Protein AF-A0A7C3QKQ0-F1 (afdb_monomer_lite)

pLDDT: mean 84.31, std 13.66, range [41.12, 98.0]

Sequence (196 aa):
GLTSPMLDPVFRLRPLGSLIRLLTHPLVGAPVFIVNMWFWHVPAIYDIAVTNASVHYVMHISFLASGLMFWWTLAGPVRGLHPLGTGWRLFYIFFTGFPMMILAFALVATPSVLYDYYEQQPRLWGISAQTDQQIGGALMGTLGELTMFIPFTLLFMRLTSEEEERADQAIEQPPPSVPRNGATPEDARARSERHV

Structure (mmCIF, N/CA/C/O backbone):
data_AF-A0A7C3QKQ0-F1
#
_entry.id   AF-A0A7C3QKQ0-F1
#
loop_
_atom_site.group_PDB
_atom_site.id
_atom_site.type_symbol
_atom_site.label_atom_id
_atom_site.label_alt_id
_atom_site.label_comp_id
_atom_site.label_asym_id
_atom_site.label_entity_id
_atom_site.label_seq_id
_atom_site.pdbx_PDB_ins_code
_atom_site.Cartn_x
_atom_site.Cartn_y
_atom_site.Cartn_z
_atom_site.occupancy
_atom_site.B_iso_or_equiv
_atom_site.auth_seq_id
_atom_site.auth_comp_id
_atom_site.auth_asym_id
_atom_site.auth_atom_id
_atom_site.pdbx_PDB_model_num
ATOM 1 N N . GLY A 1 1 ? 20.588 -12.866 -11.254 1.00 41.12 1 GLY A N 1
ATOM 2 C CA . GLY A 1 1 ? 19.520 -12.882 -12.270 1.00 41.12 1 GLY A CA 1
ATOM 3 C C . GLY A 1 1 ? 19.160 -14.318 -12.551 1.00 41.12 1 GLY A C 1
ATOM 4 O O . GLY A 1 1 ? 20.021 -15.049 -13.016 1.00 41.12 1 GLY A O 1
ATOM 5 N N . LEU A 1 2 ? 17.954 -14.743 -12.179 1.00 47.84 2 LEU A N 1
ATOM 6 C CA . LEU A 1 2 ? 17.489 -16.115 -12.394 1.00 47.84 2 LEU A CA 1
ATOM 7 C C . LEU A 1 2 ? 17.256 -16.322 -13.895 1.00 47.84 2 LEU A C 1
ATOM 9 O O . LEU A 1 2 ? 16.504 -15.577 -14.520 1.00 47.84 2 LEU A O 1
ATOM 13 N N . THR A 1 3 ? 17.982 -17.264 -14.487 1.00 58.50 3 THR A N 1
ATOM 14 C CA . THR A 1 3 ? 17.969 -17.537 -15.923 1.00 58.50 3 THR A CA 1
ATOM 15 C C . THR A 1 3 ? 16.652 -18.205 -16.343 1.00 58.50 3 THR A C 1
ATOM 17 O O . THR A 1 3 ? 16.121 -19.076 -15.655 1.00 58.50 3 THR A O 1
ATOM 20 N N . SER A 1 4 ? 16.139 -17.804 -17.512 1.00 61.97 4 SER A N 1
ATOM 21 C CA . SER A 1 4 ? 14.900 -18.285 -18.145 1.00 61.97 4 SER A CA 1
ATOM 22 C C . SER A 1 4 ? 14.661 -19.808 -18.207 1.00 61.97 4 SER A C 1
ATOM 24 O O . SER A 1 4 ? 13.487 -20.171 -18.190 1.00 61.97 4 SER A O 1
ATOM 26 N N . PRO A 1 5 ? 15.659 -20.722 -18.226 1.00 62.44 5 PRO A N 1
ATOM 27 C CA . PRO A 1 5 ? 15.373 -22.153 -18.383 1.00 62.44 5 PRO A CA 1
ATOM 28 C C . PRO A 1 5 ? 14.648 -22.804 -17.195 1.00 62.44 5 PRO A C 1
ATOM 30 O O . PRO A 1 5 ? 14.068 -23.875 -17.346 1.00 62.44 5 PRO A O 1
ATOM 33 N N . MET A 1 6 ? 14.675 -22.196 -16.002 1.00 57.16 6 MET A N 1
ATOM 34 C CA . MET A 1 6 ? 14.073 -22.801 -14.801 1.00 57.16 6 MET A CA 1
ATOM 35 C C . MET A 1 6 ? 12.563 -22.568 -14.664 1.00 57.16 6 MET A C 1
ATOM 37 O O . MET A 1 6 ? 11.911 -23.291 -13.915 1.00 57.16 6 MET A O 1
ATOM 41 N N . LEU A 1 7 ? 11.991 -21.589 -15.373 1.00 57.31 7 LEU A N 1
ATOM 42 C CA . LEU A 1 7 ? 10.554 -21.288 -15.294 1.00 57.31 7 LEU A CA 1
ATOM 43 C C . LEU A 1 7 ? 9.716 -22.076 -16.318 1.00 57.31 7 LEU A C 1
ATOM 45 O O . LEU A 1 7 ? 8.505 -22.209 -16.141 1.00 57.31 7 LEU A O 1
ATOM 49 N N . ASP A 1 8 ? 10.350 -22.663 -17.336 1.00 57.72 8 ASP A N 1
ATOM 50 C CA . ASP A 1 8 ? 9.696 -23.455 -18.389 1.00 57.72 8 ASP A CA 1
ATOM 51 C C . ASP A 1 8 ? 8.865 -24.667 -17.906 1.00 57.72 8 ASP A C 1
ATOM 53 O O . ASP A 1 8 ? 7.833 -24.956 -18.523 1.00 57.72 8 ASP A O 1
ATOM 57 N N . PRO A 1 9 ? 9.207 -25.381 -16.810 1.00 57.91 9 PRO A N 1
ATOM 58 C CA . PRO A 1 9 ? 8.390 -26.504 -16.346 1.00 57.91 9 PRO A CA 1
ATOM 59 C C . PRO A 1 9 ? 7.037 -26.061 -15.774 1.00 57.91 9 PRO A C 1
ATOM 61 O O . PRO A 1 9 ? 6.039 -26.761 -15.946 1.00 57.91 9 PRO A O 1
ATOM 64 N N . VAL A 1 10 ? 6.979 -24.892 -15.122 1.00 55.56 10 VAL A N 1
ATOM 65 C CA . VAL A 1 10 ? 5.779 -24.400 -14.416 1.00 55.56 10 VAL A CA 1
ATOM 66 C C . VAL A 1 10 ? 4.699 -23.934 -15.400 1.00 55.56 10 VAL A C 1
ATOM 68 O O . VAL A 1 10 ? 3.507 -24.094 -15.139 1.00 55.56 10 VAL A O 1
ATOM 71 N N . PHE A 1 11 ? 5.089 -23.452 -16.583 1.00 54.22 11 PHE A N 1
ATOM 72 C CA . PHE A 1 11 ? 4.156 -23.016 -17.629 1.00 54.22 11 PHE A CA 1
ATOM 73 C C . PHE A 1 11 ? 3.626 -24.150 -18.528 1.00 54.22 11 PHE A C 1
ATOM 75 O O . PHE A 1 11 ? 2.793 -23.891 -19.400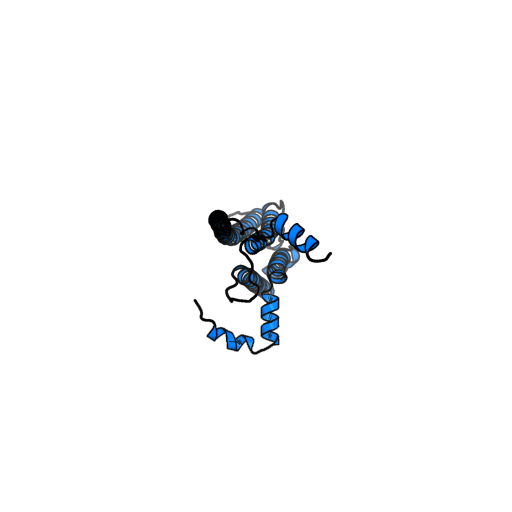 1.00 54.22 11 PHE A O 1
ATOM 82 N N . ARG A 1 12 ? 4.040 -25.413 -18.322 1.00 58.53 12 ARG A N 1
ATOM 83 C CA . ARG A 1 12 ? 3.541 -26.564 -19.108 1.00 58.53 12 ARG A CA 1
ATOM 84 C C . ARG A 1 12 ? 2.087 -26.942 -18.813 1.00 58.53 12 ARG A C 1
ATOM 86 O O . ARG A 1 12 ? 1.446 -27.566 -19.658 1.00 58.53 12 ARG A O 1
ATOM 93 N N . LEU A 1 13 ? 1.534 -26.548 -17.665 1.00 63.59 13 LEU A N 1
ATOM 94 C CA . LEU A 1 13 ? 0.110 -26.718 -17.374 1.00 63.59 13 LEU A CA 1
ATOM 95 C C . LEU A 1 13 ? -0.660 -25.494 -17.886 1.00 63.59 13 LEU A C 1
ATOM 97 O O . LEU A 1 13 ? -0.661 -24.435 -17.262 1.00 63.59 13 LEU A O 1
ATOM 101 N N . ARG A 1 14 ? -1.350 -25.648 -19.025 1.00 63.50 14 ARG A N 1
ATOM 102 C CA . ARG A 1 14 ? -2.178 -24.601 -19.659 1.00 63.50 14 ARG A CA 1
ATOM 103 C C . ARG A 1 14 ? -3.085 -23.807 -18.696 1.00 63.50 14 ARG A C 1
ATOM 105 O O . ARG A 1 14 ? -3.076 -22.583 -18.809 1.00 63.50 14 ARG A O 1
ATOM 112 N N . PRO A 1 15 ? -3.832 -24.418 -17.750 1.00 71.25 15 PRO A N 1
ATOM 113 C CA . PRO A 1 15 ? -4.662 -23.640 -16.827 1.00 71.25 15 PRO A CA 1
ATOM 114 C C . PRO A 1 15 ? -3.829 -22.816 -15.836 1.00 71.25 15 PRO A C 1
ATOM 116 O O . PRO A 1 15 ? -4.187 -21.679 -15.542 1.00 71.25 15 PRO A O 1
ATOM 119 N N . LEU A 1 16 ? -2.690 -23.345 -15.378 1.00 71.50 16 LEU A N 1
ATOM 120 C CA . LEU A 1 16 ? -1.793 -22.650 -14.455 1.00 71.50 16 LEU A CA 1
ATOM 121 C C . LEU A 1 16 ? -1.131 -21.444 -15.135 1.00 71.50 16 LEU A C 1
ATOM 123 O O . LEU A 1 16 ? -1.083 -20.362 -14.559 1.00 71.50 16 LEU A O 1
ATOM 127 N N . GLY A 1 17 ? -0.708 -21.594 -16.394 1.00 70.56 17 GLY A N 1
ATOM 128 C CA . GLY A 1 17 ? -0.167 -20.489 -17.188 1.00 70.56 17 GLY A CA 1
ATOM 129 C C . GLY A 1 17 ? -1.183 -19.370 -17.443 1.00 70.56 17 GLY A C 1
ATOM 130 O O . GLY A 1 17 ? -0.832 -18.195 -17.341 1.00 70.56 17 GLY A O 1
ATOM 131 N N . SER A 1 18 ? -2.445 -19.712 -17.726 1.00 71.50 18 SER A N 1
ATOM 132 C CA . SER A 1 18 ? -3.524 -18.727 -17.895 1.00 71.50 18 SER A CA 1
ATOM 133 C C . SER A 1 18 ? -3.879 -18.014 -16.590 1.00 71.50 18 SER A C 1
ATOM 135 O O . SER A 1 18 ? -4.059 -16.798 -16.597 1.00 71.50 18 SER A O 1
ATOM 137 N N . LEU A 1 19 ? -3.936 -18.746 -15.472 1.00 75.81 19 LEU A N 1
ATOM 138 C CA . LEU A 1 19 ? -4.197 -18.166 -14.156 1.00 75.81 19 LEU A CA 1
ATOM 139 C C . LEU A 1 19 ? -3.080 -17.205 -13.742 1.00 75.81 19 LEU A C 1
ATOM 141 O O . LEU A 1 19 ? -3.366 -16.089 -13.326 1.00 75.81 19 LEU A O 1
ATOM 145 N N . ILE A 1 20 ? -1.816 -17.599 -13.926 1.00 75.31 20 ILE A N 1
ATOM 146 C CA . ILE A 1 20 ? -0.668 -16.722 -13.668 1.00 75.31 20 ILE A CA 1
ATOM 147 C C . ILE A 1 20 ? -0.782 -15.462 -14.527 1.00 75.31 20 ILE A C 1
ATOM 149 O O . ILE A 1 20 ? -0.730 -14.369 -13.983 1.00 75.31 20 ILE A O 1
ATOM 153 N N . ARG A 1 21 ? -1.030 -15.585 -15.839 1.00 74.25 21 ARG A N 1
ATOM 154 C CA . ARG A 1 21 ? -1.189 -14.419 -16.727 1.00 74.25 21 ARG A CA 1
ATOM 155 C C . ARG A 1 21 ? -2.277 -13.459 -16.252 1.00 74.25 21 ARG A C 1
ATOM 157 O O . ARG A 1 21 ? -2.019 -12.261 -16.202 1.00 74.25 21 ARG A O 1
ATOM 164 N N . LEU A 1 22 ? -3.443 -13.980 -15.869 1.00 77.56 22 LEU A N 1
ATOM 165 C CA . LEU A 1 22 ? -4.549 -13.176 -15.347 1.00 77.56 22 LEU A CA 1
ATOM 166 C C . LEU A 1 22 ? -4.176 -12.475 -14.034 1.00 77.56 22 LEU A C 1
ATOM 168 O O . LEU A 1 22 ? -4.386 -11.272 -13.906 1.00 77.56 22 LEU A O 1
ATOM 172 N N . LEU A 1 23 ? -3.599 -13.207 -13.077 1.00 76.19 23 LEU A N 1
ATOM 173 C CA . LEU A 1 23 ? -3.211 -12.658 -11.773 1.00 76.19 23 LEU A CA 1
ATOM 174 C C . LEU A 1 23 ? -2.053 -11.656 -11.876 1.00 76.19 23 LEU A C 1
ATOM 176 O O . LEU A 1 23 ? -1.928 -10.773 -11.034 1.00 76.19 23 LEU A O 1
ATOM 180 N N . THR A 1 24 ? -1.229 -11.769 -12.917 1.00 74.88 24 THR A N 1
ATOM 181 C CA . THR A 1 24 ? -0.138 -10.828 -13.212 1.00 74.88 24 THR A CA 1
ATOM 182 C C . THR A 1 24 ? -0.553 -9.692 -14.148 1.00 74.88 24 THR A C 1
ATOM 184 O O . THR A 1 24 ? 0.296 -8.916 -14.585 1.00 74.88 24 THR A O 1
ATOM 187 N N . HIS A 1 25 ? -1.837 -9.602 -14.507 1.00 80.12 25 HIS A N 1
ATOM 188 C CA . HIS A 1 25 ? -2.319 -8.560 -15.400 1.00 80.12 25 HIS A CA 1
ATOM 189 C C . HIS A 1 25 ? -2.466 -7.229 -14.640 1.00 80.12 25 HIS A C 1
ATOM 191 O O . HIS A 1 25 ? -3.093 -7.200 -13.577 1.00 80.12 25 HIS A O 1
ATOM 197 N N . PRO A 1 26 ? -1.989 -6.096 -15.189 1.00 75.88 26 PRO A N 1
ATOM 198 C CA . PRO A 1 26 ? -2.042 -4.804 -14.500 1.00 75.88 26 PRO A CA 1
ATOM 199 C C . PRO A 1 26 ? -3.451 -4.346 -14.146 1.00 75.88 26 PRO A C 1
ATOM 201 O O . PRO A 1 26 ? -3.682 -3.835 -13.058 1.00 75.88 26 PRO A O 1
ATOM 204 N N . LEU A 1 27 ? -4.430 -4.614 -15.007 1.00 83.56 27 LEU A N 1
ATOM 205 C CA . LEU A 1 27 ? -5.831 -4.286 -14.712 1.00 83.56 27 LEU A CA 1
ATOM 206 C C . LEU A 1 27 ? -6.461 -5.148 -13.602 1.00 83.56 27 LEU A C 1
ATOM 208 O O . LEU A 1 27 ? -7.604 -4.907 -13.236 1.00 83.56 27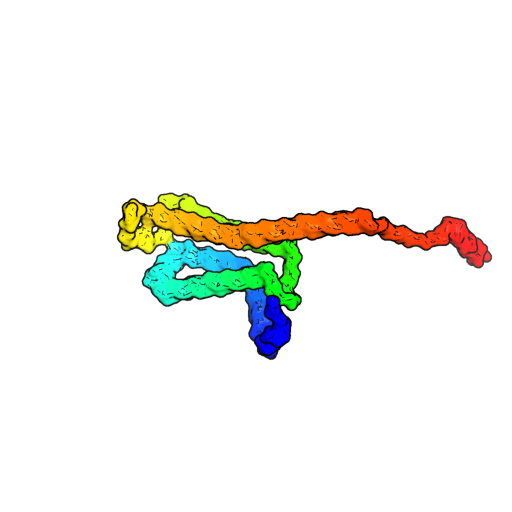 LEU A O 1
ATOM 212 N N . VAL A 1 28 ? -5.747 -6.149 -13.081 1.00 87.06 28 VAL A N 1
ATOM 213 C CA . VAL A 1 28 ? -6.219 -7.025 -12.001 1.00 87.06 28 VAL A CA 1
ATOM 214 C C . VAL A 1 28 ? -5.451 -6.746 -10.711 1.00 87.06 28 VAL A C 1
ATOM 216 O O . VAL A 1 28 ? -6.074 -6.570 -9.668 1.00 87.06 28 VAL A O 1
ATOM 219 N N . GLY A 1 29 ? -4.118 -6.647 -10.774 1.00 89.12 29 GLY A N 1
ATOM 220 C CA . GLY A 1 29 ? -3.262 -6.513 -9.590 1.00 89.12 29 GLY A CA 1
ATOM 221 C C . GLY A 1 29 ? -3.617 -5.323 -8.691 1.00 89.12 29 GLY A C 1
ATOM 222 O O . GLY A 1 29 ? -3.895 -5.513 -7.508 1.00 89.12 29 GLY A O 1
ATOM 223 N N . ALA A 1 30 ? -3.645 -4.105 -9.243 1.00 92.00 30 ALA A N 1
ATOM 224 C CA . ALA A 1 30 ? -3.924 -2.896 -8.465 1.00 92.00 30 ALA A CA 1
ATOM 225 C C . ALA A 1 30 ? -5.357 -2.856 -7.912 1.00 92.00 30 ALA A C 1
ATOM 227 O O . ALA A 1 30 ? -5.500 -2.655 -6.706 1.00 92.00 30 ALA A O 1
ATOM 228 N N . PRO A 1 31 ? -6.419 -3.101 -8.708 1.00 94.31 31 PRO A N 1
ATOM 229 C CA . PRO A 1 31 ? -7.778 -3.127 -8.169 1.00 94.31 31 PRO A CA 1
ATOM 230 C C . PRO A 1 31 ? -7.970 -4.166 -7.065 1.00 94.31 31 PRO A C 1
ATOM 232 O O . PRO A 1 31 ? -8.588 -3.855 -6.051 1.00 94.31 31 PRO A O 1
ATOM 235 N N . VAL A 1 32 ? -7.406 -5.371 -7.215 1.00 95.50 32 VAL A N 1
ATOM 236 C CA . VAL A 1 32 ? -7.477 -6.409 -6.174 1.00 95.50 32 VAL A CA 1
ATOM 237 C C . VAL A 1 32 ? -6.783 -5.946 -4.896 1.00 95.50 32 VAL A C 1
ATOM 239 O O . VAL A 1 32 ? -7.340 -6.120 -3.816 1.00 95.50 32 VAL A O 1
ATOM 242 N N . PHE A 1 33 ? -5.606 -5.325 -5.000 1.00 95.50 33 PHE A N 1
ATOM 243 C CA . PHE A 1 33 ? -4.897 -4.780 -3.843 1.00 95.50 33 PHE A CA 1
ATOM 244 C C . PHE A 1 33 ? -5.694 -3.679 -3.134 1.00 95.50 33 PHE A C 1
ATOM 246 O O . PHE A 1 33 ? -5.884 -3.756 -1.921 1.00 95.50 33 PHE A O 1
ATOM 253 N N . ILE A 1 34 ? -6.222 -2.707 -3.885 1.00 96.50 34 ILE A N 1
ATOM 254 C CA . ILE A 1 34 ? -7.028 -1.604 -3.341 1.00 96.50 34 ILE A CA 1
ATOM 255 C C . ILE A 1 34 ? -8.277 -2.150 -2.645 1.00 96.50 34 ILE A C 1
ATOM 257 O O . ILE A 1 34 ? -8.520 -1.840 -1.482 1.00 96.50 34 ILE A O 1
ATOM 261 N N . VAL A 1 35 ? -9.059 -2.990 -3.330 1.00 97.44 35 VAL A N 1
ATOM 262 C CA . VAL A 1 35 ? -10.302 -3.548 -2.779 1.00 97.44 35 VAL A CA 1
ATOM 263 C C . VAL A 1 35 ? -10.017 -4.370 -1.530 1.00 97.44 35 VAL A C 1
ATOM 265 O O . VAL A 1 35 ? -10.727 -4.221 -0.540 1.00 97.44 35 VAL A O 1
ATOM 268 N N . ASN A 1 36 ? -8.972 -5.199 -1.546 1.00 97.88 36 ASN A N 1
ATOM 269 C CA . ASN A 1 36 ? -8.602 -6.006 -0.391 1.00 97.88 36 ASN A CA 1
ATOM 270 C C . ASN A 1 36 ? -8.211 -5.130 0.809 1.00 97.88 36 ASN A C 1
ATOM 272 O O . ASN A 1 36 ? -8.670 -5.374 1.920 1.00 97.88 36 ASN A O 1
ATOM 276 N N . MET A 1 37 ? -7.420 -4.076 0.587 1.00 96.62 37 MET A N 1
ATOM 277 C CA . MET A 1 37 ? -7.056 -3.133 1.647 1.00 96.62 37 MET A CA 1
ATOM 278 C C . MET A 1 37 ? -8.280 -2.449 2.245 1.00 96.62 37 MET A C 1
ATOM 280 O O . MET A 1 37 ? -8.445 -2.452 3.459 1.00 96.62 37 MET A O 1
ATOM 284 N N . TRP A 1 38 ? -9.182 -1.933 1.417 1.00 97.38 38 TRP A N 1
ATOM 285 C CA . TRP A 1 38 ? -10.398 -1.279 1.901 1.00 97.38 38 TRP A CA 1
ATOM 286 C C . TRP A 1 38 ? -11.350 -2.243 2.612 1.00 97.38 38 TRP A C 1
ATOM 288 O O . TRP A 1 38 ? -11.907 -1.893 3.649 1.00 97.38 38 TRP A O 1
ATOM 298 N N . PHE A 1 39 ? -11.507 -3.462 2.094 1.00 97.94 39 PHE A N 1
ATOM 299 C CA . PHE A 1 39 ? -12.384 -4.484 2.663 1.00 97.94 39 PHE A CA 1
ATOM 300 C C . PHE A 1 39 ? -12.052 -4.778 4.131 1.00 97.94 39 PHE A C 1
ATOM 302 O O . PHE A 1 39 ? -12.938 -4.737 4.981 1.00 97.94 39 PHE A O 1
ATOM 309 N N . TRP A 1 40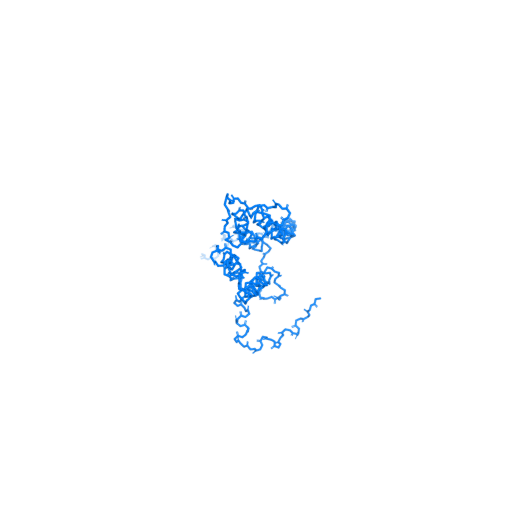 ? -10.777 -5.012 4.447 1.00 97.44 40 TRP A N 1
ATOM 310 C CA . TRP A 1 40 ? -10.354 -5.338 5.813 1.00 97.44 40 TRP A CA 1
ATOM 311 C C . TRP A 1 40 ? -10.379 -4.153 6.782 1.00 97.44 40 TRP A C 1
ATOM 313 O O . TRP A 1 40 ? -10.310 -4.370 7.985 1.00 97.44 40 TRP A O 1
ATOM 323 N N . HIS A 1 41 ? -10.511 -2.925 6.278 1.00 95.75 41 HIS A N 1
ATOM 324 C CA . HIS A 1 41 ? -10.618 -1.710 7.091 1.00 95.75 41 HIS A CA 1
ATOM 325 C C . HIS A 1 41 ? -12.061 -1.215 7.243 1.00 95.75 41 HIS A C 1
ATOM 327 O O . HIS A 1 41 ? -12.302 -0.165 7.836 1.00 95.75 41 HIS A O 1
ATOM 333 N N . VAL A 1 42 ? -13.047 -1.966 6.743 1.00 95.94 42 VAL A N 1
ATOM 334 C CA . VAL A 1 42 ? -14.443 -1.750 7.130 1.00 95.94 42 VAL A CA 1
ATOM 335 C C . VAL A 1 42 ? -14.587 -2.132 8.610 1.00 95.94 42 VAL A C 1
ATOM 337 O O . VAL A 1 42 ? -14.276 -3.278 8.939 1.00 95.94 42 VAL A O 1
ATOM 340 N N . PRO A 1 43 ? -15.104 -1.248 9.488 1.00 93.81 43 PRO A N 1
ATOM 341 C CA . PRO A 1 43 ? -15.181 -1.475 10.934 1.00 93.81 43 PRO A CA 1
ATOM 342 C C . PRO A 1 43 ? -15.653 -2.868 11.359 1.00 93.81 43 PRO A C 1
ATOM 344 O O . PRO A 1 43 ? -14.916 -3.614 11.994 1.00 93.81 43 PRO A O 1
ATOM 347 N N . ALA A 1 44 ? -16.837 -3.274 10.891 1.00 93.81 44 ALA A N 1
ATOM 348 C CA . ALA A 1 44 ? -17.421 -4.567 11.235 1.00 93.81 44 ALA A CA 1
ATOM 349 C C . ALA A 1 44 ? -16.566 -5.765 10.780 1.00 93.81 44 ALA A C 1
ATOM 351 O O . ALA A 1 44 ? -16.561 -6.805 11.432 1.00 93.81 44 ALA A O 1
ATOM 352 N N . ILE A 1 45 ? -15.848 -5.641 9.660 1.00 95.69 45 ILE A N 1
ATOM 353 C CA . ILE A 1 45 ? -14.992 -6.710 9.127 1.00 95.69 45 ILE A CA 1
ATOM 354 C C . ILE A 1 45 ? -13.692 -6.773 9.924 1.00 95.69 45 ILE A C 1
ATOM 356 O O . ILE A 1 45 ? -13.257 -7.865 10.296 1.00 95.69 45 ILE A O 1
ATOM 360 N N . TYR A 1 46 ? -13.108 -5.612 10.217 1.00 94.75 46 TYR A N 1
ATOM 361 C CA . TYR A 1 46 ? -11.912 -5.497 11.038 1.00 94.75 46 TYR A CA 1
ATOM 362 C C . TYR A 1 46 ? -12.136 -6.097 12.428 1.00 94.75 46 TYR A C 1
ATOM 364 O O . TYR A 1 46 ? -11.352 -6.948 12.844 1.00 94.75 46 TYR A O 1
ATOM 372 N N . ASP A 1 47 ? -13.235 -5.744 13.103 1.00 94.12 47 ASP A N 1
ATOM 373 C CA . ASP A 1 47 ? -13.552 -6.244 14.447 1.00 94.12 47 ASP A CA 1
ATOM 374 C C . ASP A 1 47 ? -13.694 -7.776 14.477 1.00 94.12 47 ASP A C 1
ATOM 376 O O . ASP A 1 47 ? -13.155 -8.445 15.365 1.00 94.12 47 ASP A O 1
ATOM 380 N N . ILE A 1 48 ? -14.330 -8.375 13.462 1.00 94.94 48 ILE A N 1
ATOM 381 C CA . ILE A 1 48 ? -14.378 -9.841 13.310 1.00 94.94 48 ILE A CA 1
ATOM 382 C C . ILE A 1 48 ? -12.964 -10.407 13.129 1.00 94.94 48 ILE A C 1
ATOM 384 O O . ILE A 1 48 ? -12.614 -11.439 13.706 1.00 94.94 48 ILE A O 1
ATOM 388 N N . ALA A 1 49 ? -12.141 -9.743 12.322 1.00 94.94 49 ALA A N 1
ATOM 389 C CA . ALA A 1 49 ? -10.813 -10.219 11.983 1.00 94.94 49 ALA A CA 1
ATOM 390 C C . ALA A 1 49 ? -9.821 -10.130 13.150 1.00 94.94 49 ALA A C 1
ATOM 392 O O . ALA A 1 49 ? -8.928 -10.966 13.239 1.00 94.94 49 ALA A O 1
ATOM 393 N N . VAL A 1 50 ? -9.953 -9.160 14.055 1.00 93.62 50 VAL A N 1
ATOM 394 C CA . VAL A 1 50 ? -9.086 -9.049 15.245 1.00 93.62 50 VAL A CA 1
ATOM 395 C C . VAL A 1 50 ? -9.560 -9.905 16.417 1.00 93.62 50 VAL A C 1
ATOM 397 O O . VAL A 1 50 ? -8.745 -10.308 17.243 1.00 93.62 50 VAL A O 1
ATOM 400 N N . THR A 1 51 ? -10.847 -10.253 16.472 1.00 94.81 51 THR A N 1
ATOM 401 C CA . THR A 1 51 ? -11.399 -11.127 17.524 1.00 94.81 51 THR A CA 1
ATOM 402 C C . THR A 1 51 ? -11.324 -12.618 17.181 1.00 94.81 51 THR A C 1
ATOM 404 O O . THR A 1 51 ? -11.354 -13.458 18.082 1.00 94.81 51 THR A O 1
ATOM 407 N N . ASN A 1 52 ? -11.181 -12.978 15.900 1.00 95.81 52 ASN A N 1
ATOM 408 C CA . ASN A 1 52 ? -11.069 -14.363 15.444 1.00 95.81 52 ASN A CA 1
ATOM 409 C C . ASN A 1 52 ? -9.711 -14.641 14.780 1.00 95.81 52 ASN A C 1
ATOM 411 O O . ASN A 1 52 ? -9.441 -14.174 13.676 1.00 95.81 52 ASN A O 1
ATOM 415 N N . ALA A 1 53 ? -8.892 -15.497 15.401 1.00 95.81 53 ALA A N 1
ATOM 416 C CA . ALA A 1 53 ? -7.548 -15.823 14.916 1.00 95.81 53 ALA A CA 1
ATOM 417 C C . ALA A 1 53 ? -7.514 -16.388 13.482 1.00 95.81 53 ALA A C 1
ATOM 419 O O . ALA A 1 53 ? -6.619 -16.057 12.707 1.00 95.81 53 ALA A O 1
ATOM 420 N N . SER A 1 54 ? -8.484 -17.222 13.095 1.00 96.75 54 SER A N 1
ATOM 421 C CA . SER A 1 54 ? -8.531 -17.785 11.740 1.00 96.75 54 SER A CA 1
ATOM 422 C C . SER A 1 54 ? -8.822 -16.710 10.697 1.00 96.75 54 SER A C 1
ATOM 424 O O . SER A 1 54 ? -8.162 -16.672 9.659 1.00 96.75 54 SER A O 1
ATOM 426 N N . VAL A 1 55 ? -9.764 -15.807 10.984 1.00 97.12 55 VAL A N 1
ATOM 427 C CA . VAL A 1 55 ? -10.066 -14.667 10.104 1.00 97.12 55 VAL A CA 1
ATOM 428 C C . VAL A 1 55 ? -8.873 -13.711 10.051 1.00 97.12 55 VAL A C 1
ATOM 430 O O . VAL A 1 55 ? -8.516 -13.244 8.970 1.00 97.12 55 VAL A O 1
ATOM 433 N N . HIS A 1 56 ? -8.187 -13.510 11.178 1.00 96.81 56 HIS A N 1
ATOM 434 C CA . HIS A 1 56 ? -6.954 -12.731 11.243 1.00 96.81 56 HIS A CA 1
ATOM 435 C C . HIS A 1 56 ? -5.873 -13.265 10.294 1.00 96.81 56 HIS A C 1
ATOM 437 O O . HIS A 1 56 ? -5.240 -12.504 9.563 1.00 96.81 56 HIS A O 1
ATOM 443 N N . TYR A 1 57 ? -5.669 -14.585 10.255 1.00 97.44 57 TYR A N 1
ATOM 444 C CA . TYR A 1 57 ? -4.712 -15.187 9.324 1.00 97.44 57 TYR A CA 1
ATOM 445 C C . TYR A 1 57 ? -5.140 -15.033 7.866 1.00 97.44 57 TYR A C 1
ATOM 447 O O . TYR A 1 57 ? -4.297 -14.748 7.016 1.00 97.44 57 TYR A O 1
ATOM 455 N N . VAL A 1 58 ? -6.434 -15.175 7.568 1.00 98.00 58 VAL A N 1
ATOM 456 C CA . VAL A 1 58 ? -6.962 -14.952 6.213 1.00 98.00 58 VAL A CA 1
ATOM 457 C C . VAL A 1 58 ? -6.712 -13.513 5.762 1.00 98.00 58 VAL A C 1
ATOM 459 O O . VAL A 1 58 ? -6.272 -13.302 4.630 1.00 98.00 58 VAL A O 1
ATOM 462 N N . MET A 1 59 ? -6.905 -12.539 6.651 1.00 97.75 59 MET A N 1
ATOM 463 C CA . MET A 1 59 ? -6.586 -11.136 6.397 1.00 97.75 59 MET A CA 1
ATOM 464 C C . MET A 1 59 ? -5.117 -10.957 5.998 1.00 97.75 59 MET A C 1
ATOM 466 O O . MET A 1 59 ? -4.845 -10.487 4.892 1.00 97.75 59 MET A O 1
ATOM 470 N N . HIS A 1 60 ? -4.168 -11.433 6.809 1.00 97.19 60 HIS A N 1
ATOM 471 C CA . HIS A 1 60 ? -2.734 -11.327 6.490 1.00 97.19 60 HIS A CA 1
ATOM 472 C C . HIS A 1 60 ? -2.340 -12.056 5.202 1.00 97.19 60 HIS A C 1
ATOM 474 O O . HIS A 1 60 ? -1.594 -11.512 4.386 1.00 97.19 60 HIS A O 1
ATOM 480 N N . ILE A 1 61 ? -2.861 -13.265 4.978 1.00 97.81 61 ILE A N 1
ATOM 481 C CA . ILE A 1 61 ? -2.595 -14.030 3.751 1.00 97.81 61 ILE A CA 1
ATOM 482 C C . ILE A 1 61 ? -3.122 -13.273 2.529 1.00 97.81 61 ILE A C 1
ATOM 484 O O . ILE A 1 61 ? -2.437 -13.208 1.508 1.00 97.81 61 ILE A O 1
ATOM 488 N N . SER A 1 62 ? -4.305 -12.663 2.626 1.00 97.44 62 SER A N 1
ATOM 489 C CA . SER A 1 62 ? -4.874 -11.878 1.530 1.00 97.44 62 SER A CA 1
ATOM 490 C C . SER A 1 62 ? -4.057 -10.614 1.240 1.00 97.44 62 SER A C 1
ATOM 492 O O . SER A 1 62 ? -3.825 -10.297 0.070 1.00 97.44 62 SER A O 1
ATOM 494 N N . PHE A 1 63 ? -3.558 -9.916 2.270 1.00 96.56 63 PHE A N 1
ATOM 495 C CA . PHE A 1 63 ? -2.664 -8.765 2.110 1.00 96.56 63 PHE A CA 1
ATOM 496 C C . PHE A 1 63 ? -1.369 -9.164 1.411 1.00 96.56 63 PHE A C 1
ATOM 498 O O . PHE A 1 63 ? -0.961 -8.507 0.453 1.00 96.56 63 PHE A O 1
ATOM 505 N N . LEU A 1 64 ? -0.764 -10.278 1.826 1.00 95.81 64 LEU A N 1
ATOM 506 C CA . LEU A 1 64 ? 0.448 -10.788 1.196 1.00 95.81 64 LEU A CA 1
ATOM 507 C C . LEU A 1 64 ? 0.193 -11.186 -0.263 1.00 95.81 64 LEU A C 1
ATOM 509 O O . LEU A 1 64 ? 0.951 -10.793 -1.146 1.00 95.81 64 LEU A O 1
ATOM 513 N N . ALA A 1 65 ? -0.880 -11.931 -0.533 1.00 94.12 65 ALA A N 1
ATOM 514 C CA . ALA A 1 65 ? -1.208 -12.397 -1.878 1.00 94.12 65 ALA A CA 1
ATOM 515 C C . ALA A 1 65 ? -1.491 -11.230 -2.838 1.00 94.12 65 ALA A C 1
ATOM 517 O O . ALA A 1 65 ? -0.904 -11.154 -3.918 1.00 94.12 65 ALA A O 1
ATOM 518 N N . SER A 1 66 ? -2.349 -10.292 -2.429 1.00 95.06 66 SER A N 1
ATOM 519 C CA . SER A 1 66 ? -2.694 -9.116 -3.235 1.00 95.06 66 SER A CA 1
ATOM 520 C C . SER A 1 66 ? -1.502 -8.171 -3.418 1.00 95.06 66 SER A C 1
ATOM 522 O O . SER A 1 66 ? -1.274 -7.676 -4.523 1.00 95.06 66 SER A O 1
ATOM 524 N N . GLY A 1 67 ? -0.680 -7.989 -2.379 1.00 93.94 67 GLY A N 1
ATOM 525 C CA . GLY A 1 67 ? 0.568 -7.237 -2.466 1.00 93.94 67 GLY A CA 1
ATOM 526 C C . GLY A 1 67 ? 1.546 -7.869 -3.456 1.00 93.94 67 GLY A C 1
ATOM 527 O O . GLY A 1 67 ? 2.069 -7.178 -4.327 1.00 93.94 67 GLY A O 1
ATOM 528 N N . LEU A 1 68 ? 1.746 -9.189 -3.398 1.00 91.31 68 LEU A N 1
ATOM 529 C CA . LEU A 1 68 ? 2.595 -9.900 -4.356 1.00 91.31 68 LEU A CA 1
ATOM 530 C C . LEU A 1 68 ? 2.088 -9.741 -5.793 1.00 91.31 68 LEU A C 1
ATOM 532 O O . LEU A 1 68 ? 2.898 -9.493 -6.682 1.00 91.31 68 LEU A O 1
ATOM 536 N N . MET A 1 69 ? 0.775 -9.815 -6.034 1.00 90.56 69 MET A N 1
ATOM 537 C CA . MET A 1 69 ? 0.197 -9.570 -7.364 1.00 90.56 69 MET A CA 1
ATOM 538 C C . MET A 1 69 ? 0.492 -8.150 -7.870 1.00 90.56 69 MET A C 1
ATOM 540 O O . MET A 1 69 ? 0.925 -7.970 -9.015 1.00 90.56 69 MET A O 1
ATOM 544 N N . PHE A 1 70 ? 0.300 -7.142 -7.015 1.00 91.69 70 PHE A N 1
ATOM 545 C CA . PHE A 1 70 ? 0.603 -5.749 -7.339 1.00 91.69 70 PHE A CA 1
ATOM 546 C C . PHE A 1 70 ? 2.090 -5.557 -7.676 1.00 91.69 70 PHE A C 1
ATOM 548 O O . PHE A 1 70 ? 2.421 -5.070 -8.762 1.00 91.69 70 PHE A O 1
ATOM 555 N N . TRP A 1 71 ? 2.984 -5.995 -6.784 1.00 90.12 71 TRP A N 1
ATOM 556 C CA . TRP A 1 71 ? 4.431 -5.830 -6.938 1.00 90.12 71 TRP A CA 1
ATOM 557 C C . TRP A 1 71 ? 4.985 -6.621 -8.115 1.00 90.12 71 TRP A C 1
ATOM 559 O O . TRP A 1 71 ? 5.873 -6.138 -8.817 1.00 90.12 71 TRP A O 1
ATOM 569 N N . TRP A 1 72 ? 4.439 -7.805 -8.381 1.00 87.62 72 TRP A N 1
ATOM 570 C CA . TRP A 1 72 ? 4.825 -8.602 -9.537 1.00 87.62 72 TRP A CA 1
ATOM 571 C C . TRP A 1 72 ? 4.506 -7.889 -10.849 1.00 87.62 72 TRP A C 1
ATOM 573 O O . TRP A 1 72 ? 5.350 -7.843 -11.745 1.00 87.62 72 TRP A O 1
ATOM 583 N N . THR A 1 73 ? 3.314 -7.296 -10.943 1.00 85.75 73 THR A N 1
ATOM 584 C CA . THR A 1 73 ? 2.892 -6.513 -12.111 1.00 85.75 73 THR A CA 1
ATOM 585 C C . THR A 1 73 ? 3.806 -5.302 -12.320 1.00 85.75 73 THR A C 1
ATOM 587 O O . THR A 1 73 ? 4.227 -5.021 -13.442 1.00 85.75 73 THR A O 1
ATOM 590 N N . LEU A 1 74 ? 4.151 -4.600 -11.239 1.00 86.38 74 LEU A N 1
ATOM 591 C CA . LEU A 1 74 ? 4.985 -3.402 -11.303 1.00 86.38 74 LEU A CA 1
ATOM 592 C C . LEU A 1 74 ? 6.451 -3.712 -11.657 1.00 86.38 74 LEU A C 1
ATOM 594 O O . LEU A 1 74 ? 7.052 -3.037 -12.500 1.00 86.38 74 LEU A O 1
ATOM 598 N N . ALA A 1 75 ? 7.038 -4.719 -11.008 1.00 82.38 75 ALA A N 1
ATOM 599 C CA . ALA A 1 75 ? 8.434 -5.093 -11.213 1.00 82.38 75 ALA A CA 1
ATOM 600 C C . ALA A 1 75 ? 8.641 -5.797 -12.563 1.00 82.38 75 ALA A C 1
ATOM 602 O O . ALA A 1 75 ? 9.660 -5.573 -13.222 1.00 82.38 75 ALA A O 1
ATOM 603 N N . GLY A 1 76 ? 7.672 -6.612 -12.994 1.00 72.50 76 GLY A N 1
ATOM 604 C CA . GLY A 1 76 ? 7.744 -7.403 -14.221 1.00 72.50 76 GLY A CA 1
ATOM 605 C C . GLY A 1 76 ? 8.993 -8.293 -14.287 1.00 72.50 76 GLY A C 1
ATOM 606 O O . GLY A 1 76 ? 9.750 -8.182 -15.253 1.00 72.50 76 GLY A O 1
ATOM 607 N N . PRO A 1 77 ? 9.258 -9.157 -13.282 1.00 62.22 77 PRO A N 1
ATOM 608 C CA . PRO A 1 77 ? 10.501 -9.933 -13.216 1.00 62.22 77 PRO A CA 1
ATOM 609 C C . PRO A 1 77 ? 10.645 -10.945 -14.366 1.00 62.22 77 PRO A C 1
ATOM 611 O O . PRO A 1 77 ? 11.756 -11.364 -14.690 1.00 62.22 77 PRO A O 1
ATOM 614 N N . VAL A 1 78 ? 9.536 -11.326 -15.012 1.00 61.12 78 VAL A N 1
ATOM 615 C CA . VAL A 1 78 ? 9.518 -12.245 -16.154 1.00 61.12 78 VAL A CA 1
ATOM 616 C C . VAL A 1 78 ? 9.429 -11.454 -17.457 1.00 61.12 78 VAL A C 1
ATOM 618 O O . VAL A 1 78 ? 8.406 -10.845 -17.771 1.00 61.12 78 VAL A O 1
ATOM 621 N N . ARG A 1 79 ? 10.506 -11.500 -18.248 1.00 55.34 79 ARG A N 1
ATOM 622 C CA . ARG A 1 79 ? 10.563 -10.892 -19.585 1.00 55.34 79 ARG A CA 1
ATOM 623 C C . ARG A 1 79 ? 9.435 -11.441 -20.471 1.00 55.34 79 ARG A C 1
ATOM 625 O O . ARG A 1 79 ? 9.322 -12.650 -20.641 1.00 55.34 79 ARG A O 1
ATOM 632 N N . GLY A 1 80 ? 8.627 -10.550 -21.050 1.00 56.88 80 GLY A N 1
ATOM 633 C CA . GLY A 1 80 ? 7.584 -10.886 -22.031 1.00 56.88 80 GLY A CA 1
ATOM 634 C C . GLY A 1 80 ? 6.159 -11.027 -21.481 1.00 56.88 80 GLY A C 1
ATOM 635 O O . GLY A 1 80 ? 5.219 -11.051 -22.273 1.00 56.88 80 GLY A O 1
ATOM 636 N N . LEU A 1 81 ? 5.960 -11.058 -20.159 1.00 58.56 81 LEU A N 1
ATOM 637 C CA . LEU A 1 81 ? 4.623 -10.981 -19.560 1.00 58.56 81 LEU A CA 1
ATOM 638 C C . LEU A 1 81 ? 4.273 -9.505 -19.314 1.00 58.56 81 LEU A C 1
ATOM 640 O O . LEU A 1 81 ? 4.776 -8.904 -18.374 1.00 58.56 81 LEU A O 1
ATOM 644 N N . HIS A 1 82 ? 3.453 -8.926 -20.199 1.00 63.03 82 HIS A N 1
ATOM 645 C CA . HIS A 1 82 ? 2.914 -7.556 -20.119 1.00 63.03 82 HIS A CA 1
ATOM 646 C C . HIS A 1 82 ? 3.964 -6.463 -19.815 1.00 63.03 82 HIS A C 1
ATOM 648 O O . HIS A 1 82 ? 3.955 -5.878 -18.732 1.00 63.03 82 HIS A O 1
ATOM 654 N N . PRO A 1 83 ? 4.879 -6.149 -20.754 1.00 68.50 83 PRO A N 1
ATOM 655 C CA . PRO A 1 83 ? 5.856 -5.086 -20.544 1.00 68.50 83 PRO A CA 1
ATOM 656 C C . PRO A 1 83 ? 5.157 -3.724 -20.410 1.00 68.50 83 PRO A C 1
ATOM 658 O O . PRO A 1 83 ? 4.625 -3.184 -21.377 1.00 68.50 83 PRO A O 1
ATOM 661 N N . LEU A 1 84 ? 5.176 -3.158 -19.204 1.00 77.44 84 LEU A N 1
ATOM 662 C CA . LEU A 1 84 ? 4.749 -1.782 -18.956 1.00 77.44 84 LEU A CA 1
ATOM 663 C C . LEU A 1 84 ? 5.915 -0.827 -19.217 1.00 77.44 84 LEU A C 1
ATOM 665 O O . LEU A 1 84 ? 6.993 -1.001 -18.636 1.00 77.44 84 LEU A O 1
ATOM 669 N N . GLY A 1 85 ? 5.683 0.187 -20.053 1.00 86.50 85 GLY A N 1
ATOM 670 C CA . GLY A 1 85 ? 6.599 1.319 -20.205 1.00 86.50 85 GLY A CA 1
ATOM 671 C C . GLY A 1 85 ? 6.722 2.119 -18.905 1.00 86.50 85 GLY A C 1
ATOM 672 O O . GLY A 1 85 ? 5.822 2.084 -18.063 1.00 86.50 85 GLY A O 1
ATOM 673 N N . THR A 1 86 ? 7.828 2.845 -18.739 1.00 89.06 86 THR A N 1
ATOM 674 C CA . THR A 1 86 ? 8.161 3.576 -17.504 1.00 89.06 86 THR A CA 1
ATOM 675 C C . THR A 1 86 ? 7.035 4.525 -17.067 1.00 89.06 86 THR A C 1
ATOM 677 O O . THR A 1 86 ? 6.610 4.473 -15.913 1.00 89.06 86 THR A O 1
ATOM 680 N N . GLY A 1 87 ? 6.443 5.284 -17.999 1.00 90.44 87 GLY A N 1
ATOM 681 C CA . GLY A 1 87 ? 5.296 6.159 -17.714 1.00 90.44 87 GLY A CA 1
ATOM 682 C C . GLY A 1 87 ? 4.045 5.416 -17.221 1.00 90.44 87 GLY A C 1
ATOM 683 O O . GLY A 1 87 ? 3.408 5.842 -16.261 1.00 90.44 87 GLY A O 1
ATOM 684 N N . TRP A 1 88 ? 3.725 4.251 -17.796 1.00 90.81 88 TRP A N 1
ATOM 685 C CA . TRP A 1 88 ? 2.594 3.437 -17.327 1.00 90.81 88 TRP A CA 1
ATOM 686 C C . TRP A 1 88 ? 2.823 2.864 -15.929 1.00 90.81 88 TRP A C 1
ATOM 688 O O . TRP A 1 88 ? 1.875 2.760 -15.155 1.00 90.81 88 TRP A O 1
ATOM 698 N N . ARG A 1 89 ? 4.067 2.514 -15.578 1.00 91.75 89 ARG A N 1
ATOM 699 C CA . ARG A 1 89 ? 4.411 2.065 -14.219 1.00 91.75 89 ARG A CA 1
ATOM 700 C C . ARG A 1 89 ? 4.231 3.186 -13.195 1.00 91.75 89 ARG A C 1
ATOM 702 O O . ARG A 1 89 ? 3.703 2.928 -12.119 1.00 91.75 89 ARG A O 1
ATOM 709 N N . LEU A 1 90 ? 4.614 4.418 -13.539 1.00 94.06 90 LEU A N 1
ATOM 710 C CA . LEU A 1 90 ? 4.379 5.590 -12.689 1.00 94.06 90 LEU A CA 1
ATOM 711 C C . LEU A 1 90 ? 2.888 5.837 -12.473 1.00 94.06 90 LEU A C 1
ATOM 713 O O . LEU A 1 90 ? 2.456 5.975 -11.330 1.00 94.06 90 LEU A O 1
ATOM 717 N N . PHE A 1 91 ? 2.097 5.814 -13.549 1.00 93.25 91 PHE A N 1
ATOM 718 C CA . PHE A 1 91 ? 0.643 5.922 -13.445 1.00 93.25 91 PHE A CA 1
ATOM 719 C C . PHE A 1 91 ? 0.058 4.812 -12.565 1.00 93.25 91 PHE A C 1
ATOM 721 O O . PHE A 1 91 ? -0.786 5.076 -11.717 1.00 93.25 91 PHE A O 1
ATOM 728 N N . TYR A 1 92 ? 0.529 3.577 -12.732 1.00 92.50 92 TYR A N 1
ATOM 729 C CA . TYR A 1 92 ? 0.070 2.426 -11.962 1.00 92.50 92 TYR A CA 1
ATOM 730 C C . TYR A 1 92 ? 0.346 2.570 -10.457 1.00 92.50 92 TYR A C 1
ATOM 732 O O . TYR A 1 92 ? -0.547 2.309 -9.647 1.00 92.50 92 TYR A O 1
ATOM 740 N N . ILE A 1 93 ? 1.546 3.030 -10.077 1.00 94.44 93 ILE A N 1
ATOM 741 C CA . ILE A 1 93 ? 1.872 3.332 -8.674 1.00 94.44 93 ILE A CA 1
ATOM 742 C C . ILE A 1 93 ? 0.983 4.463 -8.163 1.00 94.44 93 ILE A C 1
ATOM 744 O O . ILE A 1 93 ? 0.351 4.300 -7.127 1.00 94.44 93 ILE A O 1
ATOM 748 N N . PHE A 1 94 ? 0.896 5.579 -8.891 1.00 93.62 94 PHE A N 1
ATOM 749 C CA . PHE A 1 94 ? 0.109 6.741 -8.476 1.00 93.62 94 PHE A CA 1
ATOM 750 C C . PHE A 1 94 ? -1.369 6.387 -8.264 1.00 93.62 94 PHE A C 1
ATOM 752 O O . PHE A 1 94 ? -1.946 6.689 -7.220 1.00 93.62 94 PHE A O 1
ATOM 759 N N . PHE A 1 95 ? -1.965 5.683 -9.228 1.00 93.62 95 PHE A N 1
ATOM 760 C CA . PHE A 1 95 ? -3.357 5.248 -9.171 1.00 93.62 95 PHE A CA 1
ATOM 761 C C . PHE A 1 95 ? -3.626 4.296 -8.000 1.00 93.62 95 PHE A C 1
ATOM 763 O O . PHE A 1 95 ? -4.717 4.309 -7.441 1.00 93.62 95 PHE A O 1
ATOM 770 N N . THR A 1 96 ? -2.640 3.485 -7.615 1.00 94.38 96 THR A N 1
ATOM 771 C CA . THR A 1 96 ? -2.763 2.572 -6.471 1.00 94.38 96 THR A CA 1
ATOM 772 C C . THR A 1 96 ? -2.515 3.278 -5.142 1.00 94.38 96 THR A C 1
ATOM 774 O O . THR A 1 96 ? -3.224 3.016 -4.175 1.00 94.38 96 THR A O 1
ATOM 777 N N . GLY A 1 97 ? -1.538 4.184 -5.086 1.00 94.44 97 GLY A N 1
ATOM 778 C CA . GLY A 1 97 ? -1.195 4.946 -3.887 1.00 94.44 97 GLY A CA 1
ATOM 779 C C . GLY A 1 97 ? -2.312 5.897 -3.471 1.00 94.44 97 GLY A C 1
ATOM 780 O O . GLY A 1 97 ? -2.658 5.958 -2.299 1.00 94.44 97 GLY A O 1
ATOM 781 N N . PHE A 1 98 ? -2.971 6.565 -4.419 1.00 94.75 98 PHE A N 1
ATOM 782 C CA . PHE A 1 98 ? -3.979 7.576 -4.091 1.00 94.75 98 PHE A CA 1
ATOM 783 C C . PHE A 1 98 ? -5.157 7.047 -3.230 1.00 94.75 98 PHE A C 1
ATOM 785 O O . PHE A 1 98 ? -5.440 7.644 -2.189 1.00 94.75 98 PHE A O 1
ATOM 792 N N . PRO A 1 99 ? -5.812 5.910 -3.548 1.00 96.06 99 PRO A N 1
ATOM 793 C CA . PRO A 1 99 ? -6.807 5.297 -2.662 1.00 96.06 99 PRO A CA 1
ATOM 794 C C . PRO A 1 99 ? -6.253 4.842 -1.307 1.00 96.06 99 PRO A C 1
ATOM 796 O O . PRO A 1 99 ? -6.989 4.845 -0.321 1.00 96.06 99 PRO A O 1
ATOM 799 N N . MET A 1 100 ? -4.982 4.437 -1.246 1.00 95.75 100 MET A N 1
ATOM 800 C CA . MET A 1 100 ? -4.332 4.020 0.001 1.00 95.75 100 MET A CA 1
ATOM 801 C C . MET A 1 100 ? -4.054 5.217 0.912 1.00 95.75 100 MET A C 1
ATOM 803 O O . MET A 1 100 ? -4.322 5.146 2.111 1.00 95.75 100 MET A O 1
ATOM 807 N N . MET A 1 101 ? -3.625 6.340 0.337 1.00 94.62 101 MET A N 1
ATOM 808 C CA . MET A 1 101 ? -3.483 7.615 1.032 1.00 94.62 101 MET A CA 1
ATOM 809 C C . MET A 1 101 ? -4.821 8.075 1.624 1.00 94.62 101 MET A C 1
ATOM 811 O O . MET A 1 101 ? -4.869 8.484 2.783 1.00 94.62 101 MET A O 1
ATOM 815 N N . ILE A 1 102 ? -5.920 7.969 0.863 1.00 95.75 102 ILE A N 1
ATOM 816 C CA . ILE A 1 102 ? -7.270 8.290 1.359 1.00 95.75 102 ILE A CA 1
ATOM 817 C C . ILE A 1 102 ? -7.642 7.388 2.536 1.00 95.75 102 ILE A C 1
ATOM 819 O O . ILE A 1 102 ? -8.129 7.889 3.548 1.00 95.75 102 ILE A O 1
ATOM 823 N N . LEU A 1 103 ? -7.407 6.078 2.419 1.00 94.81 103 LEU A N 1
ATOM 824 C CA . LEU A 1 103 ? -7.699 5.127 3.489 1.00 94.81 103 LEU A CA 1
ATOM 825 C C . LEU A 1 103 ? -6.929 5.481 4.768 1.00 94.81 103 LEU A C 1
ATOM 827 O O . LEU A 1 103 ? -7.526 5.593 5.835 1.00 94.81 103 LEU A O 1
ATOM 831 N N . ALA A 1 104 ? -5.622 5.723 4.660 1.00 94.00 104 ALA A N 1
ATOM 832 C CA . ALA A 1 104 ? -4.796 6.125 5.793 1.00 94.00 104 ALA A CA 1
ATOM 833 C C . ALA A 1 104 ? -5.268 7.443 6.418 1.00 94.00 104 ALA A C 1
ATOM 835 O O . ALA A 1 104 ? -5.422 7.535 7.637 1.00 94.00 104 ALA A O 1
ATOM 836 N N . PHE A 1 105 ? -5.550 8.449 5.586 1.00 94.56 105 PHE A N 1
ATOM 837 C CA . PHE A 1 105 ? -6.069 9.730 6.050 1.00 94.56 105 PHE A CA 1
ATOM 838 C C . PHE A 1 105 ? -7.402 9.563 6.783 1.00 94.56 105 PHE A C 1
ATOM 840 O O . PHE A 1 105 ? -7.575 10.152 7.844 1.00 94.56 105 PHE A O 1
ATOM 847 N N . ALA A 1 106 ? -8.315 8.727 6.281 1.00 92.94 106 ALA A N 1
ATOM 848 C CA . ALA A 1 106 ? -9.592 8.461 6.938 1.00 92.94 106 ALA A CA 1
ATOM 849 C C . ALA A 1 106 ? -9.404 7.874 8.348 1.00 92.94 106 ALA A C 1
ATOM 851 O O . ALA A 1 106 ? -10.064 8.319 9.287 1.00 92.94 106 ALA A O 1
ATOM 852 N N . LEU A 1 107 ? -8.466 6.939 8.532 1.00 90.81 107 LEU A N 1
ATOM 853 C CA . LEU A 1 107 ? -8.188 6.354 9.851 1.00 90.81 107 LEU A CA 1
ATOM 854 C C . LEU A 1 107 ? -7.596 7.368 10.840 1.00 90.81 107 LEU A C 1
ATOM 856 O O . LEU A 1 107 ? -7.946 7.346 12.020 1.00 90.81 107 LEU A O 1
ATOM 860 N N . VAL A 1 108 ? -6.727 8.262 10.361 1.00 93.31 108 VAL A N 1
ATOM 861 C CA . VAL A 1 108 ? -6.078 9.296 11.187 1.00 93.31 108 VAL A CA 1
ATOM 862 C C . VAL A 1 108 ? -7.031 10.450 11.506 1.00 93.31 108 VAL A C 1
ATOM 864 O O . VAL A 1 108 ? -7.054 10.949 12.629 1.00 93.31 108 VAL A O 1
ATOM 867 N N . ALA A 1 109 ? -7.826 10.887 10.532 1.00 92.12 109 ALA A N 1
ATOM 868 C CA . ALA A 1 109 ? -8.666 12.076 10.643 1.00 92.12 109 ALA A CA 1
ATOM 869 C C . ALA A 1 109 ? -9.997 11.829 11.371 1.00 92.12 109 ALA A C 1
ATOM 871 O O . ALA A 1 109 ? -10.721 12.787 11.648 1.00 92.12 109 ALA A O 1
ATOM 872 N N . THR A 1 110 ? -10.349 10.576 11.681 1.00 88.44 110 THR A N 1
ATOM 873 C CA . THR A 1 110 ? -11.639 10.280 12.314 1.00 88.44 110 THR A CA 1
ATOM 874 C C . THR A 1 110 ? -11.675 10.762 13.779 1.00 88.44 110 THR A C 1
ATOM 876 O O . THR A 1 110 ? -10.785 10.427 14.568 1.00 88.44 110 THR A O 1
ATOM 879 N N . PRO A 1 111 ? -12.709 11.534 14.179 1.00 84.00 111 PRO A N 1
ATOM 880 C CA . PRO A 1 111 ? -12.838 12.094 15.527 1.00 84.00 111 PRO A CA 1
ATOM 881 C C . PRO A 1 111 ? -13.435 11.122 16.559 1.00 84.00 111 PRO A C 1
ATOM 883 O O . PRO A 1 111 ? -13.593 11.496 17.719 1.00 84.00 111 PRO A O 1
ATOM 886 N N . SER A 1 112 ? -13.735 9.886 16.167 1.00 87.06 112 SER A N 1
ATOM 887 C CA . SER A 1 112 ? -14.204 8.799 17.027 1.00 87.06 112 SER A CA 1
ATOM 888 C C . SER A 1 112 ? -13.376 7.531 16.815 1.00 87.06 112 SER A C 1
ATOM 890 O O . SER A 1 112 ? -12.656 7.389 15.822 1.00 87.06 112 SER A O 1
ATOM 892 N N . VAL A 1 113 ? -13.493 6.589 17.747 1.00 89.06 113 VAL A N 1
ATOM 893 C CA . VAL A 1 113 ? -12.983 5.231 17.546 1.00 89.06 113 VAL A CA 1
ATOM 894 C C . VAL A 1 113 ? -13.853 4.564 16.474 1.00 89.06 113 VAL A C 1
ATOM 896 O O . VAL A 1 113 ? -15.077 4.623 16.543 1.00 89.06 113 VAL A O 1
ATOM 899 N N . LEU A 1 114 ? -13.222 4.029 15.433 1.00 88.12 114 LEU A N 1
ATOM 900 C CA . LEU A 1 114 ? -13.866 3.315 14.329 1.00 88.12 114 LEU A CA 1
ATOM 901 C C . LEU A 1 114 ? -14.054 1.834 14.642 1.00 88.12 114 LEU A C 1
ATOM 903 O O . LEU A 1 114 ? -14.952 1.223 14.082 1.00 88.12 114 LEU A O 1
ATOM 907 N N . TYR A 1 115 ? -13.187 1.270 15.479 1.00 89.69 115 TYR A N 1
ATOM 908 C CA . TYR A 1 115 ? -13.116 -0.160 15.754 1.00 89.69 115 TYR A CA 1
ATOM 909 C C . TYR A 1 115 ? -13.429 -0.424 17.225 1.00 89.69 115 TYR A C 1
ATOM 911 O O . TYR A 1 115 ? -12.651 -0.029 18.104 1.00 89.69 115 TYR A O 1
ATOM 919 N N . ASP A 1 116 ? -14.524 -1.130 17.500 1.00 88.94 116 ASP A N 1
ATOM 920 C CA . ASP A 1 116 ? -14.982 -1.393 18.871 1.00 88.94 116 ASP A CA 1
ATOM 921 C C . ASP A 1 116 ? -13.931 -2.177 19.669 1.00 88.94 116 ASP A C 1
ATOM 923 O O . ASP A 1 116 ? -13.824 -2.040 20.892 1.00 88.94 116 ASP A O 1
ATOM 927 N N . TYR A 1 117 ? -13.097 -2.962 18.976 1.00 86.38 117 TYR A N 1
ATOM 928 C CA . TYR A 1 117 ? -11.979 -3.673 19.584 1.00 86.38 117 TYR A CA 1
ATOM 929 C C . TYR A 1 117 ? -11.073 -2.757 20.422 1.00 86.38 117 TYR A C 1
ATOM 931 O O . TYR A 1 117 ? -10.685 -3.142 21.526 1.00 86.38 117 TYR A O 1
ATOM 939 N N . TYR A 1 118 ? -10.764 -1.546 19.944 1.00 84.19 118 TYR A N 1
ATOM 940 C CA . TYR A 1 118 ? -9.868 -0.620 20.650 1.00 84.19 118 TYR A CA 1
ATOM 941 C C . TYR A 1 118 ? -10.479 -0.087 21.950 1.00 84.19 118 TYR A C 1
ATOM 943 O O . TYR A 1 118 ? -9.742 0.204 22.891 1.00 84.19 118 TYR A O 1
ATOM 951 N N . GLU A 1 119 ? -11.808 0.017 22.041 1.00 87.19 119 GLU A N 1
ATOM 952 C CA . GLU A 1 119 ? -12.476 0.427 23.282 1.00 87.19 119 GLU A CA 1
ATOM 953 C C . GLU A 1 119 ? -12.444 -0.669 24.352 1.00 87.19 119 GLU A C 1
ATOM 955 O O . GLU A 1 119 ? -12.430 -0.374 25.549 1.00 87.19 119 GLU A O 1
ATOM 960 N N . GLN A 1 120 ? -12.408 -1.932 23.926 1.00 86.69 120 GLN A N 1
ATOM 961 C CA . GLN A 1 120 ? -12.459 -3.101 24.805 1.00 86.69 120 GLN A CA 1
ATOM 962 C C . GLN A 1 120 ? -11.085 -3.501 25.362 1.00 86.69 120 GLN A C 1
ATOM 964 O O . GLN A 1 120 ? -11.016 -4.300 26.300 1.00 86.69 120 GLN A O 1
ATOM 969 N N . GLN A 1 121 ? -9.989 -2.961 24.815 1.00 84.44 121 GLN A N 1
ATOM 970 C CA . GLN A 1 121 ? -8.639 -3.286 25.274 1.00 84.44 121 GLN A CA 1
ATOM 971 C C . GLN A 1 121 ? -8.198 -2.447 26.488 1.00 84.44 121 GLN A C 1
ATOM 973 O O . GLN A 1 121 ? -8.553 -1.270 26.615 1.00 84.44 121 GLN A O 1
ATOM 978 N N . PRO A 1 122 ? -7.367 -3.013 27.386 1.00 83.50 122 PRO A N 1
ATOM 979 C CA . PRO A 1 122 ? -6.737 -2.249 28.456 1.00 83.50 122 PRO A CA 1
ATOM 980 C C . PRO A 1 122 ? -5.911 -1.085 27.897 1.00 83.50 122 PRO A C 1
ATOM 982 O O . PRO A 1 122 ? -5.114 -1.259 26.978 1.00 83.50 122 PRO A O 1
ATOM 985 N N . ARG A 1 123 ? -6.047 0.103 28.496 1.00 84.88 123 ARG A N 1
ATOM 986 C CA . ARG A 1 123 ? -5.280 1.290 28.090 1.00 84.88 123 ARG A CA 1
ATOM 987 C C . ARG A 1 123 ? -3.817 1.140 28.497 1.00 84.88 123 ARG A C 1
ATOM 989 O O . ARG A 1 123 ? -3.454 1.384 29.649 1.00 84.88 123 ARG A O 1
ATOM 996 N N . LEU A 1 124 ? -2.971 0.752 27.550 1.00 78.81 124 LEU A N 1
ATOM 997 C CA . LEU A 1 124 ? -1.525 0.718 27.743 1.00 78.81 124 LEU A CA 1
ATOM 998 C C . LEU A 1 124 ? -0.978 2.155 27.773 1.00 78.81 124 LEU A C 1
ATOM 1000 O O . LEU A 1 124 ? -1.371 3.002 26.974 1.00 78.81 124 LEU A O 1
ATOM 1004 N N . TRP A 1 125 ? -0.100 2.450 28.736 1.00 84.12 125 TRP A N 1
ATOM 1005 C CA . TRP A 1 125 ? 0.592 3.747 28.873 1.00 84.12 125 TRP A CA 1
ATOM 1006 C C . TRP A 1 125 ? -0.308 4.996 28.957 1.00 84.12 125 TRP A C 1
ATOM 1008 O O . TRP A 1 125 ? 0.150 6.106 28.704 1.00 84.12 125 TRP A O 1
ATOM 1018 N N . GLY A 1 126 ? -1.584 4.836 29.327 1.00 86.69 126 GLY A N 1
ATOM 1019 C CA . GLY A 1 126 ? -2.543 5.945 29.409 1.00 86.69 126 GLY A CA 1
ATOM 1020 C C . GLY A 1 126 ? -2.996 6.496 28.052 1.00 86.69 126 GLY A C 1
ATOM 1021 O O . GLY A 1 126 ? -3.669 7.526 28.012 1.00 86.69 126 GLY A O 1
ATOM 1022 N N . ILE A 1 127 ? -2.658 5.821 26.951 1.00 89.75 127 ILE A N 1
ATOM 1023 C CA . ILE A 1 127 ? -3.072 6.202 25.599 1.00 89.75 127 ILE A CA 1
ATOM 1024 C C . ILE A 1 127 ? -4.571 5.909 25.442 1.00 89.75 127 ILE A C 1
ATOM 1026 O O . ILE A 1 127 ? -5.073 4.870 25.879 1.00 89.75 127 ILE A O 1
ATOM 1030 N N . SER A 1 128 ? -5.311 6.859 24.865 1.00 90.94 128 SER A N 1
ATOM 1031 C CA . SER A 1 128 ? -6.735 6.667 24.578 1.00 90.94 128 SER A CA 1
ATOM 1032 C C . SER A 1 128 ? -6.923 5.733 23.376 1.00 90.94 128 SER A C 1
ATOM 1034 O O . SER A 1 128 ? -6.096 5.739 22.469 1.00 90.94 128 SER A O 1
ATOM 1036 N N . ALA A 1 129 ? -8.026 4.978 23.331 1.00 90.75 129 ALA A N 1
ATOM 1037 C CA . ALA A 1 129 ? -8.368 4.103 22.201 1.00 90.75 129 ALA A CA 1
ATOM 1038 C C . ALA A 1 129 ? -8.335 4.847 20.852 1.00 90.75 129 ALA A C 1
ATOM 1040 O O . ALA A 1 129 ? -7.821 4.343 19.858 1.00 90.75 129 ALA A O 1
ATOM 1041 N N . GLN A 1 130 ? -8.811 6.094 20.847 1.00 91.56 130 GLN A N 1
ATOM 1042 C CA . GLN A 1 130 ? -8.766 6.959 19.675 1.00 91.56 130 GLN A CA 1
ATOM 1043 C C . GLN A 1 130 ? -7.333 7.289 19.257 1.00 91.56 130 GLN A C 1
ATOM 1045 O O . GLN A 1 130 ? -6.994 7.182 18.083 1.00 91.56 130 GLN A O 1
ATOM 1050 N N . THR A 1 131 ? -6.491 7.700 20.206 1.00 91.81 131 THR A N 1
ATOM 1051 C CA . THR A 1 131 ? -5.092 8.037 19.918 1.00 91.81 131 THR A CA 1
ATOM 1052 C C . THR A 1 131 ? -4.336 6.819 19.393 1.00 91.81 131 THR A C 1
ATOM 1054 O O . THR A 1 131 ? -3.567 6.948 18.446 1.00 91.81 131 THR A O 1
ATOM 1057 N N . ASP A 1 132 ? -4.577 5.638 19.963 1.00 91.56 132 ASP A N 1
ATOM 1058 C CA . ASP A 1 132 ? -3.945 4.395 19.519 1.00 91.56 132 ASP A CA 1
ATOM 1059 C C . ASP A 1 132 ? -4.360 4.025 18.082 1.00 91.56 132 ASP A C 1
ATOM 1061 O O . ASP A 1 132 ? -3.509 3.758 17.232 1.00 91.56 132 ASP A O 1
ATOM 1065 N N . GLN A 1 133 ? -5.651 4.142 17.751 1.00 92.44 133 GLN A N 1
ATOM 1066 C CA . GLN A 1 133 ? -6.135 3.986 16.375 1.00 92.44 133 GLN A CA 1
ATOM 1067 C C . GLN A 1 133 ? -5.480 4.985 15.411 1.00 92.44 133 GLN A C 1
ATOM 1069 O O . GLN A 1 133 ? -5.064 4.601 14.317 1.00 92.44 133 GLN A O 1
ATOM 1074 N N . GLN A 1 134 ? -5.388 6.262 15.791 1.00 94.44 134 GLN A N 1
ATOM 1075 C CA . GLN A 1 134 ? -4.779 7.298 14.952 1.00 94.44 134 GLN A CA 1
ATOM 1076 C C . GLN A 1 134 ? -3.293 7.022 14.705 1.00 94.44 134 GLN A C 1
ATOM 1078 O O . GLN A 1 134 ? -2.822 7.180 13.579 1.00 94.44 134 GLN A O 1
ATOM 1083 N N . ILE A 1 135 ? -2.563 6.556 15.723 1.00 93.62 135 ILE A N 1
ATOM 1084 C CA . ILE A 1 135 ? -1.170 6.114 15.581 1.00 93.62 135 ILE A CA 1
ATOM 1085 C C . ILE A 1 135 ? -1.093 4.915 14.631 1.00 93.62 135 ILE A C 1
ATOM 1087 O O . ILE A 1 135 ? -0.262 4.917 13.723 1.00 93.62 135 ILE A O 1
ATOM 1091 N N . GLY A 1 136 ? -1.979 3.928 14.786 1.00 92.25 136 GLY A N 1
ATOM 1092 C CA . GLY A 1 136 ? -2.063 2.773 13.891 1.00 92.25 136 GLY A CA 1
ATOM 1093 C C . GLY A 1 136 ? -2.299 3.177 12.433 1.00 92.25 136 GLY A C 1
ATOM 1094 O O . GLY A 1 136 ? -1.555 2.754 11.546 1.00 92.25 136 GLY A O 1
ATOM 1095 N N . GLY A 1 137 ? -3.265 4.066 12.187 1.00 93.69 137 GLY A N 1
ATOM 1096 C CA . GLY A 1 137 ? -3.548 4.618 10.860 1.00 93.69 137 GLY A CA 1
ATOM 1097 C C . GLY A 1 137 ? -2.369 5.401 10.275 1.00 93.69 137 GLY A C 1
ATOM 1098 O O . GLY A 1 137 ? -2.041 5.235 9.099 1.00 93.69 137 GLY A O 1
ATOM 1099 N N . ALA A 1 138 ? -1.682 6.200 11.096 1.00 95.19 138 ALA A N 1
ATOM 1100 C CA . ALA A 1 138 ? -0.517 6.974 10.675 1.00 95.19 138 ALA A CA 1
ATOM 1101 C C . ALA A 1 138 ? 0.678 6.078 10.326 1.00 95.19 138 ALA A C 1
ATOM 1103 O O . ALA A 1 138 ? 1.337 6.308 9.309 1.00 95.19 138 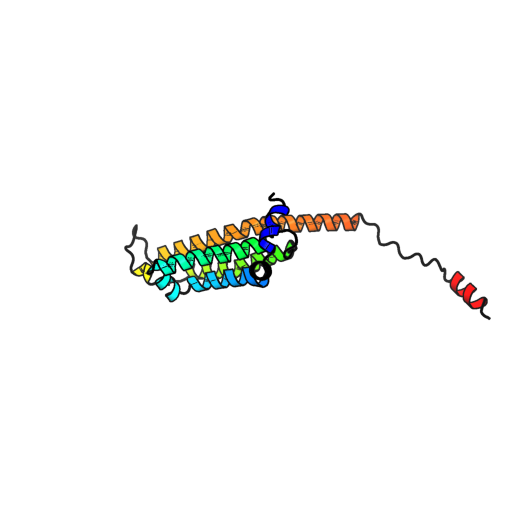ALA A O 1
ATOM 1104 N N . LEU A 1 139 ? 0.942 5.041 11.128 1.00 95.88 139 LEU A N 1
ATOM 1105 C CA . LEU A 1 139 ? 1.997 4.062 10.859 1.00 95.88 139 LEU A CA 1
ATOM 1106 C C . LEU A 1 139 ? 1.703 3.286 9.577 1.00 95.88 139 LEU A C 1
ATOM 1108 O O . LEU A 1 139 ? 2.571 3.196 8.708 1.00 95.88 139 LEU A O 1
ATOM 1112 N N . MET A 1 140 ? 0.476 2.783 9.432 1.00 94.56 140 MET A N 1
ATOM 1113 C CA . MET A 1 140 ? 0.038 2.075 8.231 1.00 94.56 140 MET A CA 1
ATOM 1114 C C . MET A 1 140 ? 0.209 2.946 6.982 1.00 94.56 140 MET A C 1
ATOM 1116 O O . MET A 1 140 ? 0.828 2.512 6.010 1.00 94.56 140 MET A O 1
ATOM 1120 N N . GLY A 1 141 ? -0.301 4.180 7.020 1.00 94.44 141 GLY A N 1
ATOM 1121 C CA . GLY A 1 141 ? -0.206 5.119 5.906 1.00 94.44 141 GLY A CA 1
ATOM 1122 C C . GLY A 1 141 ? 1.230 5.474 5.555 1.00 94.44 141 GLY A C 1
ATOM 1123 O O . GLY A 1 141 ? 1.631 5.343 4.405 1.00 94.44 141 GLY A O 1
ATOM 1124 N N . THR A 1 142 ? 2.031 5.862 6.547 1.00 94.50 142 THR A N 1
ATOM 1125 C CA . THR A 1 142 ? 3.418 6.294 6.319 1.00 94.50 142 THR A CA 1
ATOM 1126 C C . THR A 1 142 ? 4.270 5.167 5.747 1.00 94.50 142 THR A C 1
ATOM 1128 O O . THR A 1 142 ? 4.990 5.372 4.771 1.00 94.50 142 THR A O 1
ATOM 1131 N N . LEU A 1 143 ? 4.179 3.960 6.313 1.00 94.44 143 LEU A N 1
ATOM 1132 C CA . LEU A 1 143 ? 4.931 2.809 5.809 1.00 94.44 143 LEU A CA 1
ATOM 1133 C C . LEU A 1 143 ? 4.465 2.409 4.401 1.00 94.44 143 LEU A C 1
ATOM 1135 O O . LEU A 1 143 ? 5.297 2.099 3.543 1.00 94.44 143 LEU A O 1
ATOM 1139 N N . GLY A 1 144 ? 3.155 2.459 4.141 1.00 92.19 144 GLY A N 1
ATOM 1140 C CA . GLY A 1 144 ? 2.584 2.209 2.818 1.00 92.19 144 GLY A CA 1
ATOM 1141 C C . GLY A 1 144 ? 3.095 3.192 1.765 1.00 92.19 144 GLY A C 1
ATOM 1142 O O . GLY A 1 144 ? 3.626 2.771 0.734 1.00 92.19 144 GLY A O 1
ATOM 1143 N N . GLU A 1 145 ? 3.014 4.491 2.051 1.00 92.25 145 GLU A N 1
ATOM 1144 C CA . GLU A 1 145 ? 3.459 5.549 1.140 1.00 92.25 145 GLU A CA 1
ATOM 1145 C C . GLU A 1 145 ? 4.965 5.496 0.893 1.00 92.25 145 GLU A C 1
ATOM 1147 O O . GLU A 1 145 ? 5.389 5.574 -0.256 1.00 92.25 145 GLU A O 1
ATOM 1152 N N . LEU A 1 146 ? 5.793 5.262 1.917 1.00 94.25 146 LEU A N 1
ATOM 1153 C CA . LEU A 1 146 ? 7.239 5.088 1.725 1.00 94.25 146 LEU A CA 1
ATOM 1154 C C . LEU A 1 146 ? 7.556 3.931 0.770 1.00 94.25 146 LEU A C 1
ATOM 1156 O O . LEU A 1 146 ? 8.440 4.047 -0.083 1.00 94.25 146 LEU A O 1
ATOM 1160 N N . THR A 1 147 ? 6.808 2.832 0.881 1.00 93.12 147 THR A N 1
ATOM 1161 C CA . THR A 1 147 ? 6.993 1.661 0.019 1.00 93.12 147 THR A CA 1
ATOM 1162 C C . THR A 1 147 ? 6.673 1.987 -1.445 1.00 93.12 147 THR A C 1
ATOM 1164 O O . THR A 1 147 ? 7.368 1.499 -2.335 1.00 93.12 147 THR A O 1
ATOM 1167 N N . MET A 1 148 ? 5.681 2.841 -1.717 1.00 92.88 148 MET A N 1
ATOM 1168 C CA . MET A 1 148 ? 5.327 3.287 -3.076 1.00 92.88 148 MET A CA 1
ATOM 1169 C C . MET A 1 148 ? 6.228 4.420 -3.590 1.00 92.88 148 MET A C 1
ATOM 1171 O O . MET A 1 148 ? 6.569 4.466 -4.775 1.00 92.88 148 MET A O 1
ATOM 1175 N N . PHE A 1 149 ? 6.652 5.317 -2.704 1.00 94.50 149 PHE A N 1
ATOM 1176 C CA . PHE A 1 149 ? 7.401 6.525 -3.036 1.00 94.50 149 PHE A CA 1
ATOM 1177 C C . PHE A 1 149 ? 8.811 6.227 -3.556 1.00 94.50 149 PHE A C 1
ATOM 1179 O O . PHE A 1 149 ? 9.271 6.865 -4.506 1.00 94.50 149 PHE A O 1
ATOM 1186 N N . ILE A 1 150 ? 9.491 5.227 -2.986 1.00 94.81 150 ILE A N 1
ATOM 1187 C CA . ILE A 1 150 ? 10.832 4.809 -3.427 1.00 94.81 150 ILE A CA 1
ATOM 1188 C C . ILE A 1 150 ? 10.834 4.365 -4.905 1.00 94.81 150 ILE A C 1
ATOM 1190 O O . ILE A 1 150 ? 11.539 4.982 -5.707 1.00 94.81 150 ILE A O 1
ATOM 1194 N N . PRO A 1 151 ? 10.064 3.339 -5.326 1.00 93.88 151 PRO A N 1
ATOM 1195 C CA . PRO A 1 151 ? 10.040 2.911 -6.722 1.00 93.88 151 PRO A CA 1
ATOM 1196 C C . PRO A 1 151 ? 9.457 3.979 -7.646 1.00 93.88 151 PRO A C 1
ATOM 1198 O O . PRO A 1 151 ? 9.924 4.088 -8.778 1.00 93.88 151 PRO A O 1
ATOM 1201 N N . PHE A 1 152 ? 8.498 4.789 -7.183 1.00 94.88 152 PHE A N 1
ATOM 1202 C CA . PHE A 1 152 ? 8.008 5.933 -7.952 1.00 94.88 152 PHE A CA 1
ATOM 1203 C C . PHE A 1 152 ? 9.151 6.891 -8.294 1.00 94.88 152 PHE A C 1
ATOM 1205 O O . PHE A 1 152 ? 9.361 7.202 -9.461 1.00 94.88 152 PHE A O 1
ATOM 1212 N N . THR A 1 153 ? 9.940 7.293 -7.296 1.00 95.81 153 THR A N 1
ATOM 1213 C CA . THR A 1 153 ? 11.074 8.209 -7.478 1.00 95.81 153 THR A CA 1
ATOM 1214 C C . THR A 1 153 ? 12.109 7.634 -8.444 1.00 95.81 153 THR A C 1
ATOM 1216 O O . THR A 1 153 ? 12.534 8.317 -9.374 1.00 95.81 153 THR A O 1
ATOM 1219 N N . LEU A 1 154 ? 12.470 6.357 -8.283 1.00 95.31 154 LEU A N 1
ATOM 1220 C CA . LEU A 1 154 ? 13.427 5.684 -9.168 1.00 95.31 154 LEU A CA 1
ATOM 1221 C C . LEU A 1 154 ? 12.923 5.592 -10.617 1.00 95.31 154 LEU A C 1
ATOM 1223 O O . LEU A 1 154 ? 13.689 5.797 -11.558 1.00 95.31 154 LEU A O 1
ATOM 1227 N N . LEU A 1 155 ? 11.638 5.288 -10.812 1.00 94.44 155 LEU A N 1
ATOM 1228 C CA . LEU A 1 155 ? 11.027 5.236 -12.141 1.00 94.44 155 LEU A CA 1
ATOM 1229 C C . LEU A 1 155 ? 10.863 6.626 -12.753 1.00 94.44 155 LEU A C 1
ATOM 1231 O O . LEU A 1 155 ? 10.967 6.755 -13.968 1.00 94.44 155 LEU A O 1
ATOM 1235 N N . PHE A 1 156 ? 10.630 7.649 -11.937 1.00 95.31 156 PHE A N 1
ATOM 1236 C CA . PHE A 1 156 ? 10.521 9.027 -12.393 1.00 95.31 156 PHE A CA 1
ATOM 1237 C C . PHE A 1 156 ? 11.868 9.534 -12.906 1.00 95.31 156 PHE A C 1
ATOM 1239 O O . PHE A 1 156 ? 11.940 9.982 -14.044 1.00 95.31 156 PHE A O 1
ATO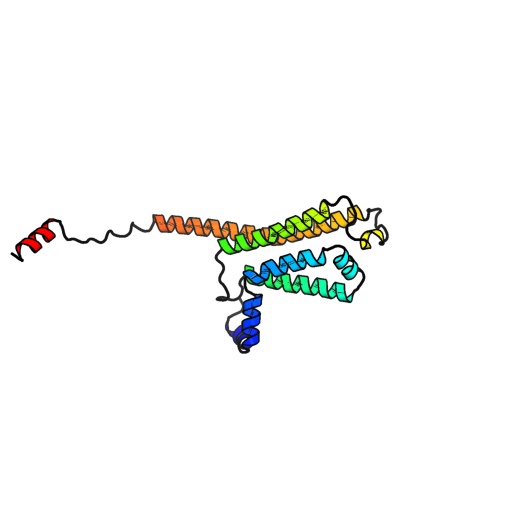M 1246 N N . MET A 1 157 ? 12.943 9.346 -12.131 1.00 96.12 157 MET A N 1
ATOM 1247 C CA . MET A 1 157 ? 14.311 9.654 -12.572 1.00 96.12 157 MET A CA 1
ATOM 1248 C C . MET A 1 157 ? 14.670 8.903 -13.858 1.00 96.12 157 MET A C 1
ATOM 1250 O O . MET A 1 157 ? 15.261 9.460 -14.776 1.00 96.12 157 MET A O 1
ATOM 1254 N N . ARG A 1 158 ? 14.274 7.629 -13.952 1.00 93.81 158 ARG A N 1
ATOM 1255 C CA . ARG A 1 158 ? 14.473 6.846 -15.171 1.00 93.81 158 ARG A CA 1
ATOM 1256 C C . ARG A 1 158 ? 13.694 7.415 -16.357 1.00 93.81 158 ARG A C 1
ATOM 1258 O O . ARG A 1 158 ? 14.231 7.442 -17.457 1.00 93.81 158 ARG A O 1
ATOM 1265 N N . LEU A 1 159 ? 12.441 7.827 -16.159 1.00 94.12 159 LEU A N 1
ATOM 1266 C CA . LEU A 1 159 ? 11.622 8.392 -17.229 1.00 94.12 159 LEU A CA 1
ATOM 1267 C C . LEU A 1 159 ? 12.252 9.675 -17.772 1.00 94.12 159 LEU A C 1
ATOM 1269 O O . LEU A 1 159 ? 12.368 9.804 -18.985 1.00 94.12 159 LEU A O 1
ATOM 1273 N N . THR A 1 160 ? 12.697 10.573 -16.889 1.00 94.12 160 THR A N 1
ATOM 1274 C CA . THR A 1 160 ? 13.327 11.835 -17.298 1.00 94.12 160 THR A CA 1
ATOM 1275 C C . THR A 1 160 ? 14.618 11.590 -18.073 1.00 94.12 160 THR A C 1
ATOM 1277 O O . THR A 1 160 ? 14.807 12.183 -19.129 1.00 94.12 160 THR A O 1
ATOM 1280 N N . SER A 1 161 ? 15.462 10.650 -17.631 1.00 93.94 161 SER A N 1
ATOM 1281 C CA . SER A 1 161 ? 16.675 10.284 -18.377 1.00 93.94 161 SER A CA 1
ATOM 1282 C C . SER A 1 161 ? 16.361 9.667 -19.745 1.00 93.94 161 SER A C 1
ATOM 1284 O O . SER A 1 161 ? 17.006 9.997 -20.733 1.00 93.94 161 SER A O 1
ATOM 1286 N N . GLU A 1 162 ? 15.336 8.810 -19.840 1.00 92.19 162 GLU A N 1
ATOM 1287 C CA . GLU A 1 162 ? 14.891 8.251 -21.126 1.00 92.19 162 GLU A CA 1
ATOM 1288 C C . GLU A 1 162 ? 14.344 9.330 -22.082 1.00 92.19 162 GLU A C 1
ATOM 1290 O O . GLU A 1 162 ? 14.402 9.161 -23.300 1.00 92.19 162 GLU A O 1
ATOM 1295 N N . GLU A 1 163 ? 13.756 10.409 -21.562 1.00 91.56 163 GLU A N 1
ATOM 1296 C CA . GLU A 1 163 ? 13.274 11.539 -22.365 1.00 91.56 163 GLU A CA 1
ATOM 1297 C C . GLU A 1 163 ? 14.421 12.427 -22.860 1.00 91.56 163 GLU A C 1
ATOM 1299 O O . GLU A 1 163 ? 14.412 12.802 -24.034 1.00 91.56 163 GLU A O 1
ATOM 1304 N N . GLU A 1 164 ? 15.426 12.690 -22.021 1.00 92.50 164 GLU A N 1
ATOM 1305 C CA . GLU A 1 164 ? 16.655 13.402 -22.401 1.00 92.50 164 GLU A CA 1
ATOM 1306 C C . GLU A 1 164 ? 17.403 12.665 -23.522 1.00 92.50 164 GLU A C 1
ATOM 1308 O O . GLU A 1 164 ? 17.663 13.244 -24.575 1.00 92.50 164 GLU A O 1
ATOM 1313 N N . GLU A 1 165 ? 17.637 11.356 -23.370 1.00 92.31 165 GLU A N 1
ATOM 1314 C CA . GLU A 1 165 ? 18.303 10.539 -24.396 1.00 92.31 165 GLU A CA 1
ATOM 1315 C C . GLU A 1 165 ? 17.548 10.544 -25.737 1.00 92.31 165 GLU A C 1
ATOM 1317 O O . GLU A 1 165 ? 18.158 10.583 -26.809 1.00 92.31 165 GLU A O 1
ATOM 1322 N N . ARG A 1 166 ? 16.207 10.508 -25.704 1.00 90.62 166 ARG A N 1
ATOM 1323 C CA . ARG A 1 166 ? 15.379 10.587 -26.921 1.00 90.62 166 ARG A CA 1
ATOM 1324 C C . ARG A 1 166 ? 15.460 11.964 -27.575 1.00 90.62 166 ARG A C 1
ATOM 1326 O O . ARG A 1 166 ? 15.436 12.037 -28.804 1.00 90.62 166 ARG A O 1
ATOM 1333 N N . ALA A 1 167 ? 15.527 13.030 -26.781 1.00 90.81 167 ALA A N 1
ATOM 1334 C CA . ALA A 1 167 ? 15.678 14.388 -27.289 1.00 90.81 167 ALA A CA 1
ATOM 1335 C C . ALA A 1 167 ? 17.044 14.575 -27.968 1.00 90.81 167 ALA A C 1
ATOM 1337 O O . ALA A 1 167 ? 17.091 15.064 -29.098 1.00 90.81 167 ALA A O 1
ATOM 1338 N N . ASP A 1 168 ? 18.123 14.096 -27.347 1.00 92.62 168 ASP A N 1
ATOM 1339 C CA . ASP A 1 168 ? 19.477 14.150 -27.910 1.00 92.62 168 ASP A CA 1
ATOM 1340 C C . ASP A 1 168 ? 19.574 13.368 -29.229 1.00 92.62 168 ASP A C 1
ATOM 1342 O O . ASP A 1 168 ? 20.069 13.884 -30.234 1.00 92.62 168 ASP A O 1
ATOM 1346 N N . GLN A 1 169 ? 19.007 12.157 -29.281 1.00 90.31 169 GLN A N 1
ATOM 1347 C CA . GLN A 1 169 ? 18.951 11.356 -30.511 1.00 90.31 169 GLN A CA 1
ATOM 1348 C C . GLN A 1 169 ? 18.149 12.035 -31.629 1.00 90.31 169 GLN A C 1
ATOM 1350 O O . GLN A 1 169 ? 18.486 11.886 -32.803 1.00 90.31 169 GLN A O 1
ATOM 1355 N N . ALA A 1 170 ? 17.086 12.769 -31.291 1.00 88.69 170 ALA A N 1
ATOM 1356 C CA . ALA A 1 170 ? 16.295 13.510 -32.271 1.00 88.69 170 ALA A CA 1
ATOM 1357 C C . ALA A 1 170 ? 17.046 14.729 -32.834 1.00 88.69 170 ALA A C 1
ATOM 1359 O O . ALA A 1 170 ? 16.795 15.113 -33.975 1.00 88.69 170 ALA A O 1
ATOM 1360 N N . ILE A 1 171 ? 17.964 15.318 -32.060 1.00 88.50 171 ILE A N 1
ATOM 1361 C CA . ILE A 1 171 ? 18.850 16.401 -32.511 1.00 88.50 171 ILE A CA 1
ATOM 1362 C C . ILE A 1 171 ? 19.973 15.848 -33.403 1.00 88.50 171 ILE A C 1
ATOM 1364 O O . ILE A 1 171 ? 20.323 16.476 -34.402 1.00 88.50 171 ILE A O 1
ATOM 1368 N N . GLU A 1 172 ? 20.533 14.682 -33.063 1.00 87.81 172 GLU A N 1
ATOM 1369 C CA . GLU A 1 172 ? 21.632 14.062 -33.817 1.00 87.81 172 GLU A CA 1
ATOM 1370 C C . GLU A 1 172 ? 21.175 13.452 -35.156 1.00 87.81 172 GLU A C 1
ATOM 1372 O O . GLU A 1 172 ? 21.947 13.409 -36.119 1.00 87.81 172 GLU A O 1
ATOM 1377 N N . GLN A 1 173 ? 19.916 13.014 -35.265 1.00 80.75 173 GLN A N 1
ATOM 1378 C CA . GLN A 1 173 ? 19.377 12.496 -36.522 1.00 80.75 173 GLN A CA 1
ATOM 1379 C C . GLN A 1 173 ? 19.118 13.635 -37.526 1.00 80.75 173 GLN A C 1
ATOM 1381 O O . GLN A 1 173 ? 18.265 14.491 -37.280 1.00 80.75 173 GLN A O 1
ATOM 1386 N N . PRO A 1 174 ? 19.797 13.655 -38.693 1.00 71.12 174 PRO A N 1
ATOM 1387 C CA . PRO A 1 174 ? 19.509 14.645 -39.722 1.00 71.12 174 PRO A CA 1
ATOM 1388 C C . PRO A 1 174 ? 18.051 14.503 -40.186 1.00 71.12 174 PRO A C 1
ATOM 1390 O O . PRO A 1 174 ? 17.526 13.383 -40.206 1.00 71.12 174 PRO A O 1
ATOM 1393 N N . PRO A 1 175 ? 17.383 15.609 -40.576 1.00 75.62 175 PRO A N 1
ATOM 1394 C CA . PRO A 1 175 ? 15.990 15.563 -40.999 1.00 75.62 175 PRO A CA 1
ATOM 1395 C C . PRO A 1 175 ? 15.817 14.506 -42.095 1.00 75.62 175 PRO A C 1
ATOM 1397 O O . PRO A 1 175 ? 16.717 14.364 -42.934 1.00 75.62 175 PRO A O 1
ATOM 1400 N N . PRO A 1 176 ? 14.689 13.764 -42.104 1.00 74.06 176 PRO A N 1
ATOM 1401 C CA . PRO A 1 176 ? 14.461 12.716 -43.085 1.00 74.06 176 PRO A CA 1
ATOM 1402 C C . PRO A 1 176 ? 14.722 13.299 -44.466 1.00 74.06 176 PRO A C 1
ATOM 1404 O O . PRO A 1 176 ? 14.146 14.331 -44.823 1.00 74.06 176 PRO A O 1
ATOM 1407 N N . SER A 1 177 ? 15.646 12.683 -45.209 1.00 71.00 177 SER A N 1
ATOM 1408 C CA . SER A 1 177 ? 16.009 13.153 -46.539 1.00 71.00 177 SER A CA 1
ATOM 1409 C C . SER A 1 177 ? 14.722 13.270 -47.341 1.00 71.00 177 SER A C 1
ATOM 1411 O O . SER A 1 177 ? 14.077 12.249 -47.599 1.00 71.00 177 SER A O 1
ATOM 1413 N N . VAL A 1 178 ? 14.327 14.503 -47.681 1.00 71.75 178 VAL A N 1
ATOM 1414 C CA . VAL A 1 178 ? 13.191 14.761 -48.570 1.00 71.75 178 VAL A CA 1
ATOM 1415 C C . VAL A 1 178 ? 13.376 13.815 -49.749 1.00 71.75 178 VAL A C 1
ATOM 1417 O O . VAL A 1 178 ? 14.462 13.856 -50.343 1.00 71.75 178 VAL A O 1
ATOM 1420 N N . PRO A 1 179 ? 12.407 12.926 -50.058 1.00 63.34 179 PRO A N 1
ATOM 1421 C CA . PRO A 1 179 ? 12.530 12.044 -51.199 1.00 63.34 179 PRO A CA 1
ATOM 1422 C C . PRO A 1 179 ? 12.872 12.927 -52.381 1.00 63.34 179 PRO A C 1
ATOM 1424 O O . PRO A 1 179 ? 12.091 13.798 -52.771 1.00 63.34 179 PRO A O 1
ATOM 1427 N N . ARG A 1 180 ? 14.090 12.763 -52.892 1.00 61.81 180 ARG A N 1
ATOM 1428 C CA . ARG A 1 180 ? 14.570 13.495 -54.049 1.00 61.81 180 ARG A CA 1
ATOM 1429 C C . ARG A 1 180 ? 13.843 12.864 -55.230 1.00 61.81 180 ARG A C 1
ATOM 1431 O O . ARG A 1 180 ? 14.424 12.087 -55.978 1.00 61.81 180 ARG A O 1
ATOM 1438 N N . ASN A 1 181 ? 12.544 13.139 -55.363 1.00 60.78 181 ASN A N 1
ATOM 1439 C CA . ASN A 1 181 ? 11.837 12.984 -56.621 1.00 60.78 181 ASN A CA 1
ATOM 1440 C C . ASN A 1 181 ? 12.482 14.015 -57.540 1.00 60.78 181 ASN A C 1
ATOM 1442 O O . ASN A 1 181 ? 12.040 15.153 -57.652 1.00 60.78 181 ASN A O 1
ATOM 1446 N N . GLY A 1 182 ? 13.615 13.621 -58.113 1.00 58.41 182 GLY A N 1
ATOM 1447 C CA . GLY A 1 182 ? 14.432 14.408 -59.019 1.00 58.41 182 GLY A CA 1
ATOM 1448 C C . GLY A 1 182 ? 13.782 14.565 -60.384 1.00 58.41 182 GLY A C 1
ATOM 1449 O O . GLY A 1 182 ? 14.500 14.573 -61.368 1.00 58.41 182 GLY A O 1
ATOM 1450 N N . ALA A 1 183 ? 12.453 14.651 -60.444 1.00 62.62 183 ALA A N 1
ATOM 1451 C CA . ALA A 1 183 ? 11.778 15.198 -61.599 1.00 62.62 183 ALA A CA 1
ATOM 1452 C C . ALA A 1 183 ? 11.708 16.702 -61.361 1.00 62.62 183 ALA A C 1
ATOM 1454 O O . ALA A 1 183 ? 10.871 17.188 -60.591 1.00 62.62 183 ALA A O 1
ATOM 1455 N N . THR A 1 184 ? 12.617 17.445 -61.982 1.00 67.88 184 THR A N 1
ATOM 1456 C CA . THR A 1 184 ? 12.402 18.885 -62.102 1.00 67.88 184 THR A CA 1
ATOM 1457 C C . THR A 1 184 ? 11.099 19.105 -62.890 1.00 67.88 184 THR A C 1
ATOM 1459 O O . THR A 1 184 ? 10.677 18.239 -63.663 1.00 67.88 184 THR A O 1
ATOM 1462 N N . PRO A 1 185 ? 10.416 20.253 -62.739 1.00 62.28 185 PRO A N 1
ATOM 1463 C CA . PRO A 1 185 ? 9.240 20.581 -63.556 1.00 62.28 185 PRO A CA 1
ATOM 1464 C C . PRO A 1 185 ? 9.500 20.469 -65.073 1.00 62.28 185 PRO A C 1
ATOM 1466 O O . PRO A 1 185 ? 8.574 20.292 -65.862 1.00 62.28 185 PRO A O 1
ATOM 1469 N N . GLU A 1 186 ? 10.771 20.543 -65.466 1.00 63.41 186 GLU A N 1
ATOM 1470 C CA . GLU A 1 186 ? 11.284 20.351 -66.818 1.00 63.41 186 GLU A CA 1
ATOM 1471 C C . GLU A 1 186 ? 11.159 18.893 -67.300 1.00 63.41 186 GLU A C 1
ATOM 1473 O O . GLU A 1 186 ? 10.669 18.652 -68.405 1.00 63.41 186 GLU A O 1
ATOM 1478 N N . ASP A 1 187 ? 11.463 17.912 -66.441 1.00 63.19 187 ASP A N 1
ATOM 1479 C CA . ASP A 1 187 ? 11.319 16.479 -66.745 1.00 63.19 187 ASP A CA 1
ATOM 1480 C C . ASP A 1 187 ? 9.854 16.067 -66.949 1.00 63.19 187 ASP A C 1
ATOM 1482 O O . A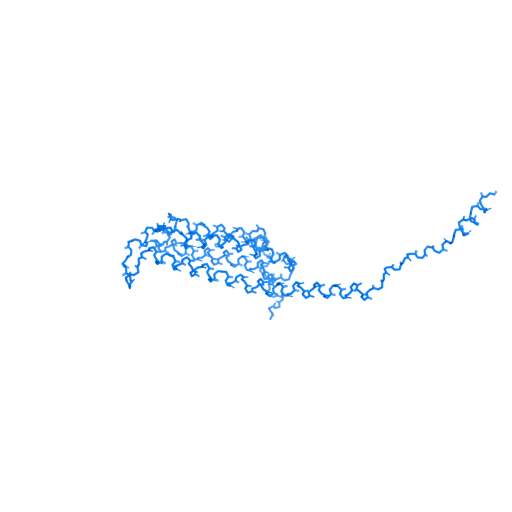SP A 1 187 ? 9.542 15.181 -67.753 1.00 63.19 187 ASP A O 1
ATOM 1486 N N . ALA A 1 188 ? 8.932 16.731 -66.244 1.00 63.00 188 ALA A N 1
ATOM 1487 C CA . ALA A 1 188 ? 7.496 16.531 -66.416 1.00 63.00 188 ALA A CA 1
ATOM 1488 C C . ALA A 1 188 ? 6.990 17.107 -67.754 1.00 63.00 188 ALA A C 1
ATOM 1490 O O . ALA A 1 188 ? 6.178 16.467 -68.428 1.00 63.00 188 ALA A O 1
ATOM 1491 N N . ARG A 1 189 ? 7.509 18.268 -68.186 1.00 64.56 189 ARG A N 1
ATOM 1492 C CA . ARG A 1 189 ? 7.165 18.885 -69.483 1.00 64.56 189 ARG A CA 1
ATOM 1493 C C . ARG A 1 189 ? 7.687 18.070 -70.665 1.00 64.56 189 ARG A C 1
ATOM 1495 O O . ARG A 1 189 ? 6.899 17.724 -71.546 1.00 64.56 189 ARG A O 1
ATOM 1502 N N . ALA A 1 190 ? 8.948 17.637 -70.611 1.00 64.31 190 ALA A N 1
ATOM 1503 C CA . ALA A 1 190 ? 9.574 16.807 -71.645 1.00 64.31 190 ALA A CA 1
ATOM 1504 C C . ALA A 1 190 ? 8.955 15.398 -71.773 1.00 64.31 190 ALA A C 1
ATOM 1506 O O . ALA A 1 190 ? 9.194 14.683 -72.751 1.00 64.31 190 ALA A O 1
ATOM 1507 N N . ARG A 1 191 ? 8.196 14.939 -70.770 1.00 65.25 191 ARG A N 1
ATOM 1508 C CA . ARG A 1 191 ? 7.419 13.693 -70.849 1.00 65.25 191 ARG A CA 1
ATOM 1509 C C . ARG A 1 191 ? 6.044 13.913 -71.487 1.00 65.25 191 ARG A C 1
ATOM 1511 O O . ARG A 1 191 ? 5.567 13.010 -72.165 1.00 65.25 191 ARG A O 1
ATOM 1518 N N . SER A 1 192 ? 5.445 15.096 -71.331 1.00 65.44 192 SER A N 1
ATOM 1519 C CA . SER A 1 192 ? 4.171 15.436 -71.986 1.00 65.44 192 SER A CA 1
ATOM 1520 C C . SER A 1 192 ? 4.323 15.669 -73.495 1.00 65.44 192 SER A C 1
ATOM 1522 O O . SER A 1 192 ? 3.475 15.232 -74.262 1.00 65.44 192 SER A O 1
ATOM 1524 N N . GLU A 1 193 ? 5.448 16.242 -73.932 1.00 68.00 193 GLU A N 1
ATOM 1525 C CA . GLU A 1 193 ? 5.725 16.524 -75.353 1.00 68.00 193 GLU A CA 1
ATOM 1526 C C . GLU A 1 193 ? 6.096 15.276 -76.170 1.00 68.00 193 GLU A C 1
ATOM 1528 O O . GLU A 1 193 ? 6.054 15.305 -77.392 1.00 68.00 193 GLU A O 1
ATOM 1533 N N . ARG A 1 194 ? 6.439 14.160 -75.513 1.00 64.50 194 ARG A N 1
ATOM 1534 C CA . ARG A 1 194 ? 6.730 12.874 -76.176 1.00 64.50 194 ARG A CA 1
ATOM 1535 C C . ARG A 1 194 ? 5.495 12.006 -76.432 1.00 64.50 194 ARG A C 1
ATOM 1537 O O . ARG A 1 194 ? 5.626 10.951 -77.045 1.00 64.50 194 ARG A O 1
ATOM 1544 N N . HIS A 1 195 ? 4.330 12.417 -75.935 1.00 65.06 195 HIS A N 1
ATOM 1545 C CA . HIS A 1 195 ? 3.065 11.692 -76.080 1.00 65.06 195 HIS A CA 1
ATOM 1546 C C . HIS A 1 195 ? 2.037 12.427 -76.959 1.00 65.06 195 HIS A C 1
ATOM 1548 O O . HIS A 1 195 ? 0.865 12.051 -76.959 1.00 65.06 195 HIS A O 1
ATOM 1554 N N . VAL A 1 196 ? 2.482 13.433 -77.718 1.00 53.47 196 VAL A N 1
ATOM 1555 C CA . VAL A 1 196 ? 1.729 14.107 -78.789 1.00 53.47 196 VAL A CA 1
ATOM 1556 C C . VAL A 1 196 ? 2.415 13.803 -80.113 1.00 53.47 196 VAL A C 1
ATOM 1558 O O . VAL A 1 196 ? 1.687 13.511 -81.085 1.00 53.47 196 VAL A O 1
#

Foldseek 3Di:
DDDPPVCVVQVPPPVSVVVLLQLLDLVNLLVQLLCLVVQCPQQVNVQCLVVDVVSVVVSVVSNVSSVCSLVCNLVVPDPPRDDDDLVRSLVSLVVSLVSLLVSLCCQQVDPDQSHVVLVPDDDDPVQHSSNVSNVVSPVSSVVSCVVSVVVSVVSVVVVVVVVVVVVVVVVVDDDDPDPPPVCDVVNVVVVVVVVD

Radius of gyration: 28.26 Å; chains: 1; bounding box: 39×47×108 Å

Secondary structure (DSSP, 8-state):
---GGGTTTGGGSHHHHHHHHHHT-HHHHHHHHHHHHHHHTSHHHHHHHHH-HHHHHHHHHHHHHHHHHHHHHHH--STTS----HHHHHHHHHHHHHHHHHHHHHHHH-SS-S-HHHHHS--GGG--HHHHHHHHHHHHHHHHHHHHHHHHHHHHHHHHHHHHHHHHHHHHSPPP--------HHHHHHHHGGG-